Protein AF-0000000076608921 (afdb_homodimer)

Sequence (294 aa):
MRSLFKKTMLSLARFLFRYGLGIILIWLGVLKFKNTEAHYIEQAMSQTVLFSWMLKYITIYAFTSIIAWMQIISGLFIMLKPVSRKLSVWGGVLAMVIFFAGILVFFSSGVVWHSGYGFPELSRAGQAFLKDFILFGAAAWCLSDSLMRSLFKKTMLSLARFLFRYGLGIILIWLGVLKFKNTEAHYIEQAMSQTVLFSWMLKYITIYAFTSIIAWMQIISGLFIMLKPVSRKLSVWGGVLAMVIFFAGILVFFSSGVVWHSGYGFPELSRAGQAFLKDFILFGAAAWCLSDSL

Nearest PDB structures (foldseek):
  1i49-assembly1_B  TM=2.448E-01  e=6.234E+00  Homo sapiens
  1i49-assembly1_B  TM=2.448E-01  e=6.452E+00  Homo sapiens
  1i4d-assembly1_B  TM=2.695E-01  e=8.739E+00  Homo sapiens

pLDDT: mean 93.94, std 6.21, range [52.78, 98.88]

Organism: NCBI:txid889453

Solvent-accessible surface area (backbone atoms only — not comparable to full-atom values): 13606 Å² total; per-residue (Å²): 109,73,62,58,57,27,51,50,29,38,50,51,16,52,46,23,39,34,48,46,44,15,50,50,31,30,53,57,13,62,47,26,69,36,67,70,45,24,52,50,51,42,59,38,29,65,49,17,80,87,44,35,66,53,57,75,77,41,56,54,62,59,51,31,39,52,51,16,49,49,26,32,50,15,13,53,22,34,53,35,35,92,81,34,41,67,46,11,32,52,9,15,53,46,39,31,54,53,27,47,50,37,42,50,42,51,77,47,19,65,58,23,30,26,89,96,51,44,91,86,44,55,19,73,60,21,54,38,28,58,51,23,52,47,52,27,17,34,21,28,36,43,23,26,70,40,96,110,72,61,58,55,28,50,50,30,37,50,50,15,53,48,24,41,35,48,46,45,16,50,50,30,30,53,58,13,61,47,28,70,36,67,69,45,24,53,50,52,43,58,38,29,64,51,18,81,88,44,34,67,54,58,77,78,40,56,51,61,59,52,30,39,53,51,15,50,49,27,32,51,15,13,52,22,36,54,35,35,92,82,34,39,68,48,10,32,53,8,16,53,46,38,31,53,54,26,46,52,37,42,50,42,50,77,47,19,65,58,23,31,26,88,96,48,46,91,87,43,58,18,73,60,21,54,38,28,58,51,23,53,48,53,26,18,33,22,28,35,45,23,26,70,40,96

Radius of gyration: 18.82 Å; Cα contacts (8 Å, |Δi|>4): 484; chains: 2; bounding box: 55×49×44 Å

Secondary structure (DSSP, 8-state):
-HHHHHHHHHHHHHHIIIIIHHHHHHHHHHHTTSHHHHHHHHHHHHT-HHHHGGGGTS-HHHHHHHHHHHHHHHHHHHHTTTT-HHHHHHHHHHHHHHHHHHHHHHHH-GGGBPTT--TT-B-HHHHHHHTHHHHHHHHHHHHHHH-/-HHHHHHHHHHHHHHIIIIIHHHHHHHHHHHTTSHHHHHHHHHHHHT-HHHHGGGGTS-HHHHHHHHHHHHHHHHHHHHTTTT-HHHHHHHHHHHHHHHHHHHHHHHH-GGGBPTT--TT-B-HHHHHHHTHHHHHHHHHHHHHHH-

Foldseek 3Di:
DVVVVVVVVVVVLLCCLQQVLLVVLLVVLVCLLDPVNLVVVVLLQCQFPVRVVVVVPDPSNVVSNVSSVLSNQLSVQSNCLVVPLVSNLSSLVSLLVSLVVLLVSLPGGPQQADVPDDPPHGDPSVVVNVCSVVSSVSSVVSNVVSD/DVVVVVVVVVVVLLCCLQQVLLVVLLVVLVVLLDPVNLVVVVLLQCQFPVRVVVVVPDPSNVVSNVSSVLSNQLSVQSNCLVVPLVSNLSSLVSLLVSLVVLLVSLPGGPQQADVPDDPPHGDPSVVVNVCSVVSSVSSVVSNVVSD

InterPro domains:
  IPR007339 Inner membrane protein RclC-like [PF04224] (12-143)
  IPR007339 Inner membrane protein RclC-like [PTHR40106] (58-145)
  IPR016865 Inner membrane protein RclC [PIRSF028065] (12-141)

Structure (mmCIF, N/CA/C/O backbone):
data_AF-0000000076608921-model_v1
#
loop_
_entity.id
_entity.type
_entity.pdbx_description
1 polymer 'Uncharacterized membrane protein YkgB'
#
loop_
_atom_site.group_PDB
_atom_site.id
_atom_site.type_symbol
_atom_site.label_atom_id
_atom_site.label_alt_id
_atom_site.label_comp_id
_atom_site.label_asym_id
_atom_site.label_entity_id
_atom_site.label_seq_id
_atom_site.pdbx_PDB_ins_code
_atom_site.Cartn_x
_atom_site.Cartn_y
_atom_site.Cartn_z
_atom_site.occupancy
_atom_site.B_iso_or_equiv
_atom_site.auth_seq_id
_atom_site.auth_comp_id
_atom_site.auth_asym_id
_atom_site.auth_atom_id
_atom_site.pdbx_PDB_model_num
ATOM 1 N N . MET A 1 1 ? -19.188 18.172 15.867 1 52.78 1 MET A N 1
ATOM 2 C CA . MET A 1 1 ? -19.234 16.75 15.547 1 52.78 1 MET A CA 1
ATOM 3 C C . MET A 1 1 ? -18.312 16.422 14.375 1 52.78 1 MET A C 1
ATOM 5 O O . MET A 1 1 ? -17.547 15.453 14.43 1 52.78 1 MET A O 1
ATOM 9 N N . ARG A 1 2 ? -18.25 17.359 13.344 1 71.62 2 ARG A N 1
ATOM 10 C CA . ARG A 1 2 ? -17.375 17.234 12.18 1 71.62 2 ARG A CA 1
ATOM 11 C C . ARG A 1 2 ? -15.914 17.359 12.578 1 71.62 2 ARG A C 1
ATOM 13 O O . ARG A 1 2 ? -15.055 16.656 12.039 1 71.62 2 ARG A O 1
ATOM 20 N N . SER A 1 3 ? -15.766 17.891 13.859 1 88 3 SER A N 1
ATOM 21 C CA . SER A 1 3 ? -14.391 18.125 14.297 1 88 3 SER A CA 1
ATOM 22 C C . SER A 1 3 ? -13.805 16.875 14.945 1 88 3 SER A C 1
ATOM 24 O O . SER A 1 3 ? -12.664 16.5 14.672 1 88 3 SER A O 1
ATOM 26 N N . LEU A 1 4 ? -14.664 16.141 15.75 1 93.12 4 LEU A N 1
ATOM 27 C CA . LEU A 1 4 ? -14.188 14.93 16.406 1 93.12 4 LEU A CA 1
ATOM 28 C C . LEU A 1 4 ? -13.922 13.828 15.391 1 93.12 4 LEU A C 1
ATOM 30 O O . LEU A 1 4 ? -12.938 13.102 15.508 1 93.12 4 LEU A O 1
ATOM 34 N N . PHE A 1 5 ? -14.875 13.656 14.477 1 94.62 5 PHE A N 1
ATOM 35 C CA . PHE A 1 5 ? -14.719 12.648 13.438 1 94.62 5 PHE A CA 1
ATOM 36 C C . PHE A 1 5 ? -13.453 12.906 12.625 1 94.62 5 PHE A C 1
ATOM 38 O O . PHE A 1 5 ? -12.695 11.977 12.344 1 94.62 5 PHE A O 1
ATOM 45 N N . LYS A 1 6 ? -13.18 14.164 12.281 1 95.81 6 LYS A N 1
ATOM 46 C CA . LYS A 1 6 ? -11.977 14.562 11.555 1 95.81 6 LYS A CA 1
ATOM 47 C C . LYS A 1 6 ? -10.719 14.211 12.336 1 95.81 6 LYS A C 1
ATOM 49 O O . LYS A 1 6 ? -9.781 13.625 11.789 1 95.81 6 LYS A O 1
ATOM 54 N N . LYS A 1 7 ? -10.734 14.508 13.578 1 96.81 7 LYS A N 1
ATOM 55 C CA . LYS A 1 7 ? -9.578 14.242 14.43 1 96.81 7 LYS A CA 1
ATOM 56 C C . LYS A 1 7 ? -9.328 12.742 14.562 1 96.81 7 LYS A C 1
ATOM 58 O O . LYS A 1 7 ? -8.18 12.297 14.555 1 96.81 7 LYS A O 1
ATOM 63 N N . THR A 1 8 ? -10.391 12.047 14.688 1 97.06 8 THR A N 1
ATOM 64 C CA . THR A 1 8 ? -10.281 10.594 14.828 1 97.06 8 THR A CA 1
ATOM 65 C C . THR A 1 8 ? -9.703 9.969 13.57 1 97.06 8 THR A C 1
ATOM 67 O O . THR A 1 8 ? -8.82 9.109 13.641 1 97.06 8 THR A O 1
ATOM 70 N N . MET A 1 9 ? -10.188 10.414 12.414 1 97.69 9 MET A N 1
ATOM 71 C CA . MET A 1 9 ? -9.695 9.883 11.141 1 97.69 9 MET A CA 1
ATOM 72 C C . MET A 1 9 ? -8.227 10.234 10.945 1 97.69 9 MET A C 1
ATOM 74 O O . MET A 1 9 ? -7.449 9.406 10.469 1 97.69 9 MET A O 1
ATOM 78 N N . LEU A 1 10 ? -7.891 11.383 11.305 1 97.5 10 LEU A N 1
ATOM 79 C CA . LEU A 1 10 ? -6.5 11.805 11.172 1 97.5 10 LEU A CA 1
ATOM 80 C C . LEU A 1 10 ? -5.602 11.008 12.109 1 97.5 10 LEU A C 1
ATOM 82 O O . LEU A 1 10 ? -4.492 10.617 11.734 1 97.5 10 LEU A O 1
ATOM 86 N N . SER A 1 11 ? -6.051 10.805 13.328 1 97.94 11 SER A N 1
ATOM 87 C CA . SER A 1 11 ? -5.281 10.031 14.289 1 97.94 11 SER A CA 1
ATOM 88 C C . SER A 1 11 ? -5.086 8.594 13.82 1 97.94 11 SER A C 1
ATOM 90 O O . SER A 1 11 ? -4.016 8.016 14 1 97.94 11 SER A O 1
ATOM 92 N N . LEU A 1 12 ? -6.109 8.055 13.281 1 98.06 12 LEU A N 1
ATOM 93 C CA . LEU A 1 12 ? -6.043 6.703 12.727 1 98.06 12 LEU A CA 1
ATOM 94 C C . LEU A 1 12 ? -5.008 6.625 11.609 1 98.06 12 LEU A C 1
ATOM 96 O O . LEU A 1 12 ? -4.191 5.703 11.578 1 98.06 12 LEU A O 1
ATOM 100 N N . ALA A 1 13 ? -5.07 7.559 10.688 1 98.5 13 ALA A N 1
ATOM 101 C CA . ALA A 1 13 ? -4.117 7.602 9.578 1 98.5 13 ALA A CA 1
ATOM 102 C C . ALA A 1 13 ? -2.684 7.699 10.094 1 98.5 13 ALA A C 1
ATOM 104 O O . ALA A 1 13 ? -1.813 6.93 9.672 1 98.5 13 ALA A O 1
ATOM 105 N N . ARG A 1 14 ? -2.477 8.57 11.008 1 97.69 14 ARG A N 1
ATOM 106 C CA . ARG A 1 14 ? -1.142 8.789 11.555 1 97.69 14 ARG A CA 1
ATOM 107 C C . ARG A 1 14 ? -0.627 7.531 12.25 1 97.69 14 ARG A C 1
ATOM 109 O O . ARG A 1 14 ? 0.549 7.184 12.125 1 97.69 14 ARG A O 1
ATOM 116 N N . PHE A 1 15 ? -1.475 6.898 12.977 1 98.38 15 PHE A N 1
ATOM 117 C CA . PHE A 1 15 ? -1.112 5.668 13.664 1 98.38 15 PHE A CA 1
ATOM 118 C C . PHE A 1 15 ? -0.702 4.59 12.672 1 98.38 15 PHE A C 1
ATOM 120 O O . PHE A 1 15 ? 0.307 3.908 12.875 1 98.38 15 PHE A O 1
ATOM 127 N N . LEU A 1 16 ? -1.458 4.461 11.641 1 98.62 16 LEU A N 1
ATOM 128 C CA . LEU A 1 16 ? -1.177 3.439 10.641 1 98.62 16 LEU A CA 1
ATOM 129 C C . LEU A 1 16 ? 0.107 3.762 9.883 1 98.62 16 LEU A C 1
ATOM 131 O O . LEU A 1 16 ? 0.881 2.859 9.555 1 98.62 16 LEU A O 1
ATOM 135 N N . PHE A 1 17 ? 0.331 5.027 9.586 1 98.56 17 PHE A N 1
ATOM 136 C CA . PHE A 1 17 ? 1.54 5.402 8.859 1 98.56 17 PHE A CA 1
ATOM 137 C C . PHE A 1 17 ? 2.781 5.129 9.703 1 98.56 17 PHE A C 1
ATOM 139 O O . PHE A 1 17 ? 3.811 4.695 9.18 1 98.56 17 PHE A O 1
ATOM 146 N N . ARG A 1 18 ? 2.678 5.289 10.945 1 98.06 18 ARG A N 1
ATOM 147 C CA . ARG A 1 18 ? 3.863 5.121 11.781 1 98.06 18 ARG A CA 1
ATOM 148 C C . ARG A 1 18 ? 4.031 3.668 12.211 1 98.06 18 ARG A C 1
ATOM 150 O O . ARG A 1 18 ? 5.059 3.047 11.93 1 98.06 18 ARG A O 1
ATOM 157 N N . TYR A 1 19 ? 3.055 3.086 12.805 1 98.56 19 TYR A N 1
ATOM 158 C CA . TYR A 1 19 ? 3.191 1.753 13.383 1 98.56 19 TYR A CA 1
ATOM 159 C C . TYR A 1 19 ? 2.779 0.681 12.383 1 98.56 19 TYR A C 1
ATOM 161 O O . TYR A 1 19 ? 3.369 -0.402 12.344 1 98.56 19 TYR A O 1
ATOM 169 N N . GLY A 1 20 ? 1.745 0.969 11.586 1 98.62 20 GLY A N 1
ATOM 170 C CA . GLY A 1 20 ? 1.39 0.036 10.531 1 98.62 20 GLY A CA 1
ATOM 171 C C . GLY A 1 20 ? 2.5 -0.168 9.516 1 98.62 20 GLY A C 1
ATOM 172 O O . GLY A 1 20 ? 2.826 -1.305 9.164 1 98.62 20 GLY A O 1
ATOM 173 N N . LEU A 1 21 ? 3.033 0.944 9.055 1 98.81 21 LEU A N 1
ATOM 174 C CA . LEU A 1 21 ? 4.133 0.862 8.094 1 98.81 21 LEU A CA 1
ATOM 175 C C . LEU A 1 21 ? 5.32 0.12 8.695 1 98.81 21 LEU A C 1
ATOM 177 O O . LEU A 1 21 ? 5.953 -0.698 8.023 1 98.81 21 LEU A O 1
ATOM 181 N N . GLY A 1 22 ? 5.621 0.473 9.969 1 98.75 22 GLY A N 1
ATOM 182 C CA . GLY A 1 22 ? 6.703 -0.235 10.633 1 98.75 22 GLY A CA 1
ATOM 183 C C . GLY A 1 22 ? 6.5 -1.737 10.664 1 98.75 22 GLY A C 1
ATOM 184 O O . GLY A 1 22 ? 7.41 -2.5 10.336 1 98.75 22 GLY A O 1
ATOM 185 N N . ILE A 1 23 ? 5.355 -2.178 11 1 98.56 23 ILE A N 1
ATOM 186 C CA . ILE A 1 23 ? 5.039 -3.6 11.102 1 98.56 23 ILE A CA 1
ATOM 187 C C . ILE A 1 23 ? 5.129 -4.246 9.719 1 98.56 23 ILE A C 1
ATOM 189 O O . ILE A 1 23 ? 5.664 -5.348 9.578 1 98.56 23 ILE A O 1
ATOM 193 N N . ILE A 1 24 ? 4.617 -3.559 8.734 1 98.56 24 ILE A N 1
ATOM 194 C CA . ILE A 1 24 ? 4.641 -4.074 7.371 1 98.56 24 ILE A CA 1
ATOM 195 C C . ILE A 1 24 ? 6.086 -4.238 6.906 1 98.56 24 ILE A C 1
ATOM 197 O O . ILE A 1 24 ? 6.445 -5.27 6.336 1 98.56 24 ILE A O 1
ATOM 201 N N . LEU A 1 25 ? 6.879 -3.256 7.184 1 98.75 25 LEU A N 1
ATOM 202 C CA . LEU A 1 25 ? 8.281 -3.309 6.785 1 98.75 25 LEU A CA 1
ATOM 203 C C . LEU A 1 25 ? 8.992 -4.469 7.469 1 98.75 25 LEU A C 1
ATOM 205 O O . LEU A 1 25 ? 9.711 -5.23 6.816 1 98.75 25 LEU A O 1
ATOM 209 N N . ILE A 1 26 ? 8.766 -4.652 8.711 1 98.69 26 ILE A N 1
ATOM 210 C CA . ILE A 1 26 ? 9.422 -5.715 9.461 1 98.69 26 ILE A CA 1
ATOM 211 C C . ILE A 1 26 ? 8.945 -7.074 8.953 1 98.69 26 ILE A C 1
ATOM 213 O O . ILE A 1 26 ? 9.758 -7.969 8.711 1 98.69 26 ILE A O 1
ATOM 217 N N . TRP A 1 27 ? 7.672 -7.199 8.773 1 98.44 27 TRP A N 1
ATOM 218 C CA . TRP A 1 27 ? 7.102 -8.461 8.328 1 98.44 27 TRP A CA 1
ATOM 219 C C . TRP A 1 27 ? 7.602 -8.828 6.938 1 98.44 27 TRP A C 1
ATOM 221 O O . TRP A 1 27 ? 8.047 -9.961 6.707 1 98.44 27 TRP A O 1
ATOM 231 N N . LEU A 1 28 ? 7.523 -7.918 6.027 1 97.56 28 LEU A N 1
ATOM 232 C CA . LEU A 1 28 ? 7.988 -8.18 4.672 1 97.56 28 LEU A CA 1
ATOM 233 C C . LEU A 1 28 ? 9.484 -8.453 4.648 1 97.56 28 LEU A C 1
ATOM 235 O O . LEU A 1 28 ? 9.969 -9.234 3.828 1 97.56 28 LEU A O 1
ATOM 239 N N . GLY A 1 29 ? 10.195 -7.785 5.578 1 97.88 29 GLY A N 1
ATOM 240 C CA . GLY A 1 29 ? 11.617 -8.07 5.699 1 97.88 29 GLY A CA 1
ATOM 241 C C . GLY A 1 29 ? 11.906 -9.492 6.141 1 97.88 29 GLY A C 1
ATOM 242 O O . GLY A 1 29 ? 12.766 -10.164 5.559 1 97.88 29 GLY A O 1
ATOM 243 N N . VAL A 1 30 ? 11.211 -9.922 7.137 1 97.19 30 VAL A N 1
ATOM 244 C CA . VAL A 1 30 ? 11.398 -11.273 7.652 1 97.19 30 VAL A CA 1
ATOM 245 C C . VAL A 1 30 ? 11.125 -12.289 6.543 1 97.19 30 VAL A C 1
ATOM 247 O O . VAL A 1 30 ? 11.828 -13.305 6.438 1 97.19 30 VAL A O 1
ATOM 250 N N . LEU A 1 31 ? 10.219 -12.047 5.691 1 95.94 31 LEU A N 1
ATOM 251 C CA . LEU A 1 31 ? 9.875 -12.961 4.609 1 95.94 31 LEU A CA 1
ATOM 252 C C . LEU A 1 31 ? 11.008 -13.055 3.592 1 95.94 31 LEU A C 1
ATOM 254 O O . LEU A 1 31 ? 11.125 -14.055 2.883 1 95.94 31 LEU A O 1
ATOM 258 N N . LYS A 1 32 ? 11.805 -12.047 3.529 1 95.56 32 LYS A N 1
ATOM 259 C CA . LYS A 1 32 ? 12.82 -11.977 2.482 1 95.56 32 LYS A CA 1
ATOM 260 C C . LYS A 1 32 ? 14.031 -12.844 2.834 1 95.56 32 LYS A C 1
ATOM 262 O O . LYS A 1 32 ? 14.945 -12.984 2.025 1 95.56 32 LYS A O 1
ATOM 267 N N . PHE A 1 33 ? 13.992 -13.477 4.016 1 95.69 33 PHE A N 1
ATOM 268 C CA . PHE A 1 33 ? 15.023 -14.445 4.367 1 95.69 33 PHE A CA 1
ATOM 269 C C . PHE A 1 33 ? 14.695 -15.82 3.797 1 95.69 33 PHE A C 1
ATOM 271 O O . PHE A 1 33 ? 15.531 -16.719 3.814 1 95.69 33 PHE A O 1
ATOM 278 N N . LYS A 1 34 ? 13.523 -15.922 3.266 1 92.69 34 LYS A N 1
ATOM 279 C CA . LYS A 1 34 ? 13.086 -17.219 2.752 1 92.69 34 LYS A CA 1
ATOM 280 C C . LYS A 1 34 ? 13.531 -17.422 1.307 1 92.69 34 LYS A C 1
ATOM 282 O O . LYS A 1 34 ? 13.5 -16.484 0.507 1 92.69 34 LYS A O 1
ATOM 287 N N . ASN A 1 35 ? 13.82 -18.625 0.937 1 90.56 35 ASN A N 1
ATOM 288 C CA . ASN A 1 35 ? 14.273 -18.953 -0.41 1 90.56 35 ASN A CA 1
ATOM 289 C C . ASN A 1 35 ? 13.188 -18.672 -1.449 1 90.56 35 ASN A C 1
ATOM 291 O O . ASN A 1 35 ? 13.484 -18.219 -2.557 1 90.56 35 ASN A O 1
ATOM 295 N N . THR A 1 36 ? 12.055 -18.906 -1.067 1 87.88 36 THR A N 1
ATOM 296 C CA . THR A 1 36 ? 10.945 -18.703 -1.998 1 87.88 36 THR A CA 1
ATOM 297 C C . THR A 1 36 ? 10.844 -17.234 -2.4 1 87.88 36 THR A C 1
ATOM 299 O O . THR A 1 36 ? 10.625 -16.922 -3.572 1 87.88 36 THR A O 1
ATOM 302 N N . GLU A 1 37 ? 11.031 -16.375 -1.397 1 90.5 37 GLU A N 1
ATOM 303 C CA . GLU A 1 37 ? 11 -14.938 -1.686 1 90.5 37 GLU A CA 1
ATOM 304 C C . GLU A 1 37 ? 12.219 -14.508 -2.496 1 90.5 37 GLU A C 1
ATOM 306 O O . GLU A 1 37 ? 12.109 -13.695 -3.412 1 90.5 37 GLU A O 1
ATOM 311 N N . ALA A 1 38 ? 13.312 -15.086 -2.184 1 90.81 38 ALA A N 1
ATOM 312 C CA . ALA A 1 38 ? 14.531 -14.766 -2.914 1 90.81 38 ALA A CA 1
ATOM 313 C C . ALA A 1 38 ? 14.398 -15.125 -4.391 1 90.81 38 ALA A C 1
ATOM 315 O O . ALA A 1 38 ? 14.797 -14.352 -5.266 1 90.81 38 ALA A O 1
ATOM 316 N N . HIS A 1 39 ? 13.82 -16.188 -4.641 1 89.38 39 HIS A N 1
ATOM 317 C CA . HIS A 1 39 ? 13.648 -16.625 -6.023 1 89.38 39 HIS A CA 1
ATOM 318 C C . HIS A 1 39 ? 12.68 -15.719 -6.77 1 89.38 39 HIS A C 1
ATOM 320 O O . HIS A 1 39 ? 12.875 -15.438 -7.953 1 89.38 39 HIS A O 1
ATOM 326 N N . TYR A 1 40 ? 11.711 -15.32 -6.078 1 87.06 40 TYR A N 1
ATOM 327 C CA . TYR A 1 40 ? 10.75 -14.406 -6.684 1 87.06 40 TYR A CA 1
ATOM 328 C C . TYR A 1 40 ? 11.414 -13.086 -7.051 1 87.06 40 TYR A C 1
ATOM 330 O O . TYR A 1 40 ? 11.203 -12.562 -8.148 1 87.06 40 TYR A O 1
ATOM 338 N N . ILE A 1 41 ? 12.164 -12.531 -6.148 1 89.56 41 ILE A N 1
ATOM 339 C CA . ILE A 1 41 ? 12.852 -11.266 -6.379 1 89.56 41 ILE A CA 1
ATOM 340 C C . ILE A 1 41 ? 13.875 -11.43 -7.508 1 89.56 41 ILE A C 1
ATOM 342 O O . ILE A 1 41 ? 14.047 -10.531 -8.328 1 89.56 41 ILE A O 1
ATOM 346 N N . GLU A 1 42 ? 14.461 -12.594 -7.496 1 89.62 42 GLU A N 1
ATOM 347 C CA . GLU A 1 42 ? 15.406 -12.867 -8.578 1 89.62 42 GLU A CA 1
ATOM 348 C C . GLU A 1 42 ? 14.727 -12.805 -9.938 1 89.62 42 GLU A C 1
ATOM 350 O O . GLU A 1 42 ? 15.281 -12.25 -10.891 1 89.62 42 GLU A O 1
ATOM 355 N N . GLN A 1 43 ? 13.609 -13.414 -10.016 1 87.06 43 GLN A N 1
ATOM 356 C CA . GLN A 1 43 ? 12.852 -13.367 -11.258 1 87.06 43 GLN A CA 1
ATOM 357 C C . GLN A 1 43 ? 12.5 -11.93 -11.641 1 87.06 43 GLN A C 1
ATOM 359 O O . GLN A 1 43 ? 12.586 -11.555 -12.812 1 87.06 43 GLN A O 1
ATOM 364 N N . ALA A 1 44 ? 12.133 -11.125 -10.727 1 86.25 44 ALA A N 1
ATOM 365 C CA . ALA A 1 44 ? 11.781 -9.727 -10.961 1 86.25 44 ALA A CA 1
ATOM 366 C C . ALA A 1 44 ? 13 -8.93 -11.414 1 86.25 44 ALA A C 1
ATOM 368 O O . ALA A 1 44 ? 12.898 -8.086 -12.305 1 86.25 44 ALA A O 1
ATOM 369 N N . MET A 1 45 ? 14.102 -9.203 -10.852 1 86.25 45 MET A N 1
ATOM 370 C CA . MET A 1 45 ? 15.32 -8.445 -11.109 1 86.25 45 MET A CA 1
ATOM 371 C C . MET A 1 45 ? 15.961 -8.859 -12.43 1 86.25 45 MET A C 1
ATOM 373 O O . MET A 1 45 ? 16.547 -8.039 -13.125 1 86.25 45 MET A O 1
ATOM 377 N N . SER A 1 46 ? 15.828 -10.18 -12.688 1 85 46 SER A N 1
ATOM 378 C CA . SER A 1 46 ? 16.484 -10.695 -13.883 1 85 46 SER A CA 1
ATOM 379 C C . SER A 1 46 ? 15.891 -10.094 -15.148 1 85 46 SER A C 1
ATOM 381 O O . SER A 1 46 ? 16.531 -10.078 -16.203 1 85 46 SER A O 1
ATOM 383 N N . GLN A 1 47 ? 14.727 -9.523 -14.961 1 81.12 47 GLN A N 1
ATOM 384 C CA . GLN A 1 47 ? 14.031 -8.977 -16.125 1 81.12 47 GLN A CA 1
ATOM 385 C C . GLN A 1 47 ? 14.203 -7.465 -16.203 1 81.12 47 GLN A C 1
ATOM 387 O O . GLN A 1 47 ? 13.469 -6.785 -16.922 1 81.12 47 GLN A O 1
ATOM 392 N N . THR A 1 48 ? 15.047 -6.914 -15.438 1 82.88 48 THR A N 1
ATOM 393 C CA . THR A 1 48 ? 15.258 -5.469 -15.43 1 82.88 48 THR A CA 1
ATOM 394 C C . THR A 1 48 ? 16.734 -5.137 -15.648 1 82.88 48 THR A C 1
ATOM 396 O O . THR A 1 48 ? 17.609 -5.828 -15.125 1 82.88 48 THR A O 1
ATOM 399 N N . VAL A 1 49 ? 17.016 -4.152 -16.391 1 78.06 49 VAL A N 1
ATOM 400 C CA . VAL A 1 49 ? 18.391 -3.695 -16.594 1 78.06 49 VAL A CA 1
ATOM 401 C C . VAL A 1 49 ? 18.922 -3.07 -15.312 1 78.06 49 VAL A C 1
ATOM 403 O O . VAL A 1 49 ? 20.094 -3.203 -14.992 1 78.06 49 VAL A O 1
ATOM 406 N N . LEU A 1 50 ? 18.078 -2.568 -14.531 1 79.56 50 LEU A N 1
ATOM 407 C CA . LEU A 1 50 ? 18.438 -1.832 -13.328 1 79.56 50 LEU A CA 1
ATOM 408 C C . LEU A 1 50 ? 19.078 -2.754 -12.297 1 79.56 50 LEU A C 1
ATOM 410 O O . LEU A 1 50 ? 20.031 -2.359 -11.617 1 79.56 50 LEU A O 1
ATOM 414 N N . PHE A 1 51 ? 18.656 -3.99 -12.281 1 82.38 51 PHE A N 1
ATOM 415 C CA . PHE A 1 51 ? 19.094 -4.832 -11.18 1 82.38 51 PHE A CA 1
ATOM 416 C C . PHE A 1 51 ? 19.844 -6.055 -11.695 1 82.38 51 PHE A C 1
ATOM 418 O O . PHE A 1 51 ? 20.562 -6.715 -10.945 1 82.38 51 PHE A O 1
ATOM 425 N N . SER A 1 52 ? 19.734 -6.324 -12.961 1 83 52 SER A N 1
ATOM 426 C CA . SER A 1 52 ? 20.297 -7.543 -13.523 1 83 52 SER A CA 1
ATOM 427 C C . SER A 1 52 ? 21.812 -7.555 -13.398 1 83 52 SER A C 1
ATOM 429 O O . SER A 1 52 ? 22.422 -8.602 -13.148 1 83 52 SER A O 1
ATOM 431 N N . TRP A 1 53 ? 22.438 -6.398 -13.539 1 84.56 53 TRP A N 1
ATOM 432 C CA . TRP A 1 53 ? 23.906 -6.355 -13.477 1 84.56 53 TRP A CA 1
ATOM 433 C C . TRP A 1 53 ? 24.391 -6.668 -12.062 1 84.56 53 TRP A C 1
ATOM 435 O O . TRP A 1 53 ? 25.484 -7.199 -11.891 1 84.56 53 TRP A O 1
ATOM 445 N N . MET A 1 54 ? 23.594 -6.359 -11.008 1 83.69 54 MET A N 1
ATOM 446 C CA . MET A 1 54 ? 23.969 -6.625 -9.625 1 83.69 54 MET A CA 1
ATOM 447 C C . MET A 1 54 ? 24.062 -8.125 -9.367 1 83.69 54 MET A C 1
ATOM 449 O O . MET A 1 54 ? 24.891 -8.562 -8.562 1 83.69 54 MET A O 1
ATOM 453 N N . LEU A 1 55 ? 23.312 -8.852 -10.148 1 84.38 55 LEU A N 1
ATOM 454 C CA . LEU A 1 55 ? 23.234 -10.289 -9.945 1 84.38 55 LEU A CA 1
ATOM 455 C C . LEU A 1 55 ? 24.516 -10.977 -10.43 1 84.38 55 LEU A C 1
ATOM 457 O O . LEU A 1 55 ? 24.766 -12.133 -10.102 1 84.38 55 LEU A O 1
ATOM 461 N N . LYS A 1 56 ? 25.312 -10.281 -11.078 1 87.44 56 LYS A N 1
ATOM 462 C CA . LYS A 1 56 ? 26.594 -10.82 -11.508 1 87.44 56 LYS A CA 1
ATOM 463 C C . LYS A 1 56 ? 27.609 -10.789 -10.367 1 87.44 56 LYS A C 1
ATOM 465 O O . LYS A 1 56 ? 28.578 -11.547 -10.367 1 87.44 56 LYS A O 1
ATOM 470 N N . TYR A 1 57 ? 27.359 -9.984 -9.383 1 89.94 57 TYR A N 1
ATOM 471 C CA . TYR A 1 57 ? 28.344 -9.75 -8.344 1 89.94 57 TYR A CA 1
ATOM 472 C C . TYR A 1 57 ? 27.875 -10.289 -6.996 1 89.94 57 TYR A C 1
ATOM 474 O O . TYR A 1 57 ? 28.688 -10.547 -6.102 1 89.94 57 TYR A O 1
ATOM 482 N N . ILE A 1 58 ? 26.609 -10.406 -6.824 1 90.56 58 ILE A N 1
ATOM 483 C CA . ILE A 1 58 ? 26.062 -10.812 -5.543 1 90.56 58 ILE A CA 1
ATOM 484 C C . ILE A 1 58 ? 25 -11.891 -5.762 1 90.56 58 ILE A C 1
ATOM 486 O O . ILE A 1 58 ? 24.219 -11.812 -6.715 1 90.56 58 ILE A O 1
ATOM 490 N N . THR A 1 59 ? 25 -12.906 -4.84 1 91.5 59 THR A N 1
ATOM 491 C CA . THR A 1 59 ? 23.938 -13.906 -4.918 1 91.5 59 THR A CA 1
ATOM 492 C C . THR A 1 59 ? 22.594 -13.289 -4.547 1 91.5 59 THR A C 1
ATOM 494 O O . THR A 1 59 ? 22.547 -12.281 -3.832 1 91.5 59 THR A O 1
ATOM 497 N N . ILE A 1 60 ? 21.609 -13.906 -5.016 1 91.12 60 ILE A N 1
ATOM 498 C CA . ILE A 1 60 ? 20.281 -13.383 -4.762 1 91.12 60 ILE A CA 1
ATOM 499 C C . ILE A 1 60 ? 19.969 -13.469 -3.266 1 91.12 60 ILE A C 1
ATOM 501 O O . ILE A 1 60 ? 19.328 -12.57 -2.709 1 91.12 60 ILE A O 1
ATOM 505 N N . TYR A 1 61 ? 20.422 -14.484 -2.604 1 92.75 61 TYR A N 1
ATOM 506 C CA . TYR A 1 61 ? 20.156 -14.625 -1.176 1 92.75 61 TYR A CA 1
ATOM 507 C C . TYR A 1 61 ? 20.844 -13.531 -0.382 1 92.75 61 TYR A C 1
ATOM 509 O O . TYR A 1 61 ? 20.281 -12.977 0.561 1 92.75 61 TYR A O 1
ATOM 517 N N . ALA A 1 62 ? 22.016 -13.25 -0.757 1 93.31 62 ALA A N 1
ATOM 518 C CA . ALA A 1 62 ? 22.734 -12.156 -0.1 1 93.31 62 ALA A CA 1
ATOM 519 C C . ALA A 1 62 ? 22.016 -10.828 -0.327 1 93.31 62 ALA A C 1
ATOM 521 O O . ALA A 1 62 ? 21.844 -10.039 0.606 1 93.31 62 ALA A O 1
ATOM 522 N N . PHE A 1 63 ? 21.625 -10.656 -1.551 1 92.94 63 PHE A N 1
ATOM 523 C CA . PHE A 1 63 ? 20.938 -9.422 -1.91 1 92.94 63 PHE A CA 1
ATOM 524 C C . PHE A 1 63 ? 19.656 -9.258 -1.104 1 92.94 63 PHE A C 1
ATOM 526 O O . PHE A 1 63 ? 19.422 -8.211 -0.496 1 92.94 63 PHE A O 1
ATOM 533 N N . THR A 1 64 ? 18.797 -10.258 -1.064 1 94.38 64 THR A N 1
ATOM 534 C CA . THR A 1 64 ? 17.516 -10.18 -0.378 1 94.38 64 THR A CA 1
ATOM 535 C C . THR A 1 64 ? 17.703 -10.078 1.131 1 94.38 64 THR A C 1
ATOM 537 O O . THR A 1 64 ? 16.922 -9.422 1.822 1 94.38 64 THR A O 1
ATOM 540 N N . SER A 1 65 ? 18.812 -10.648 1.622 1 96.06 65 SER A N 1
ATOM 541 C CA . SER A 1 65 ? 19.109 -10.539 3.049 1 96.06 65 SER A CA 1
ATOM 542 C C . SER A 1 65 ? 19.453 -9.102 3.434 1 96.06 65 SER A C 1
ATOM 544 O O . SER A 1 65 ? 19.062 -8.633 4.512 1 96.06 65 SER A O 1
ATOM 546 N N . ILE A 1 66 ? 20.188 -8.438 2.592 1 95.25 66 ILE A N 1
ATOM 547 C CA . ILE A 1 66 ? 20.531 -7.039 2.838 1 95.25 66 ILE A CA 1
ATOM 548 C C . ILE A 1 66 ? 19.25 -6.199 2.887 1 95.25 66 ILE A C 1
ATOM 550 O O . ILE A 1 66 ? 19.062 -5.406 3.814 1 95.25 66 ILE A O 1
ATOM 554 N N . ILE A 1 67 ? 18.406 -6.402 1.918 1 95.44 67 ILE A N 1
ATOM 555 C CA . ILE A 1 67 ? 17.141 -5.664 1.87 1 95.44 67 ILE A CA 1
ATOM 556 C C . ILE A 1 67 ? 16.312 -5.996 3.104 1 95.44 67 ILE A C 1
ATOM 558 O O . ILE A 1 67 ? 15.672 -5.113 3.688 1 95.44 67 ILE A O 1
ATOM 562 N N . ALA A 1 68 ? 16.312 -7.27 3.457 1 97.81 68 ALA A N 1
ATOM 563 C CA . ALA A 1 68 ? 15.562 -7.711 4.633 1 97.81 68 ALA A CA 1
ATOM 564 C C . ALA A 1 68 ? 16 -6.953 5.879 1 97.81 68 ALA A C 1
ATOM 566 O O . ALA A 1 68 ? 15.172 -6.406 6.605 1 97.81 68 ALA A O 1
ATOM 567 N N . TRP A 1 69 ? 17.25 -6.863 6.07 1 98.06 69 TRP A N 1
ATOM 568 C CA . TRP A 1 69 ? 17.766 -6.156 7.238 1 98.06 69 TRP A CA 1
ATOM 569 C C . TRP A 1 69 ? 17.438 -4.668 7.164 1 98.06 69 TRP A C 1
ATOM 571 O O . TRP A 1 69 ? 17.062 -4.059 8.172 1 98.06 69 TRP A O 1
ATOM 581 N N . MET A 1 70 ? 17.609 -4.117 6.043 1 98.25 70 MET A N 1
ATOM 582 C CA . MET A 1 70 ? 17.266 -2.711 5.871 1 98.25 70 MET A CA 1
ATOM 583 C C . MET A 1 70 ? 15.789 -2.463 6.211 1 98.25 70 MET A C 1
ATOM 585 O O . MET A 1 70 ? 15.461 -1.47 6.863 1 98.25 70 MET A O 1
ATOM 589 N N . GLN A 1 71 ? 15 -3.352 5.777 1 98.69 71 GLN A N 1
ATOM 590 C CA . GLN A 1 71 ? 13.57 -3.203 6.035 1 98.69 71 GLN A CA 1
ATOM 591 C C . GLN A 1 71 ? 13.266 -3.33 7.527 1 98.69 71 GLN A C 1
ATOM 593 O O . GLN A 1 71 ? 12.531 -2.514 8.086 1 98.69 71 GLN A O 1
ATOM 598 N N . ILE A 1 72 ? 13.844 -4.289 8.141 1 98.69 72 ILE A N 1
ATOM 599 C CA . ILE A 1 72 ? 13.602 -4.516 9.562 1 98.69 72 ILE A CA 1
ATOM 600 C C . ILE A 1 72 ? 14.094 -3.316 10.367 1 98.69 72 ILE A C 1
ATOM 602 O O . ILE A 1 72 ? 13.375 -2.795 11.219 1 98.69 72 ILE A O 1
ATOM 606 N N . ILE A 1 73 ? 15.242 -2.838 10.055 1 98.75 73 ILE A N 1
ATOM 607 C CA . ILE A 1 73 ? 15.828 -1.692 10.742 1 98.75 73 ILE A CA 1
ATOM 608 C C . ILE A 1 73 ? 14.969 -0.453 10.5 1 98.75 73 ILE A C 1
ATOM 610 O O . ILE A 1 73 ? 14.68 0.302 11.438 1 98.75 73 ILE A O 1
ATOM 614 N N . SER A 1 74 ? 14.609 -0.294 9.281 1 98.75 74 SER A N 1
ATOM 615 C CA . SER A 1 74 ? 13.773 0.849 8.93 1 98.75 74 SER A CA 1
ATOM 616 C C . SER A 1 74 ? 12.469 0.84 9.719 1 98.75 74 SER A C 1
ATOM 618 O O . SER A 1 74 ? 12.078 1.857 10.297 1 98.75 74 SER A O 1
ATOM 620 N N . GLY A 1 75 ? 11.766 -0.315 9.711 1 98.81 75 GLY A N 1
ATOM 621 C CA . GLY A 1 75 ? 10.523 -0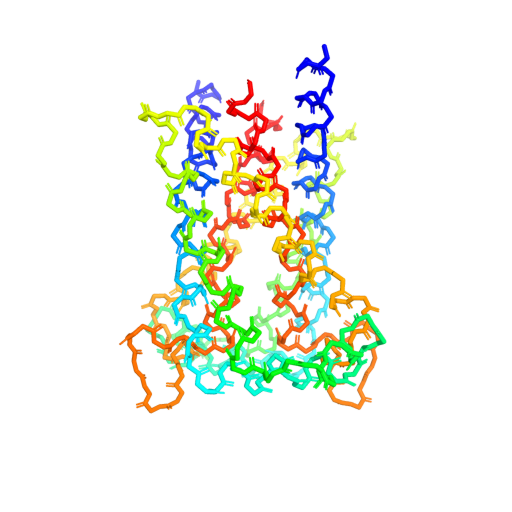.419 10.453 1 98.81 75 GLY A CA 1
ATOM 622 C C . GLY A 1 75 ? 10.688 -0.115 11.938 1 98.81 75 GLY A C 1
ATOM 623 O O . GLY A 1 75 ? 9.898 0.641 12.508 1 98.81 75 GLY A O 1
ATOM 624 N N . LEU A 1 76 ? 11.695 -0.648 12.516 1 98.75 76 LEU A N 1
ATOM 625 C CA . LEU A 1 76 ? 11.961 -0.417 13.93 1 98.75 76 LEU A CA 1
ATOM 626 C C . LEU A 1 76 ? 12.242 1.058 14.203 1 98.75 76 LEU A C 1
ATOM 628 O O . LEU A 1 76 ? 11.695 1.639 15.141 1 98.75 76 LEU A O 1
ATOM 632 N N . PHE A 1 77 ? 13.031 1.651 13.383 1 98.81 77 PHE A N 1
ATOM 633 C CA . PHE A 1 77 ? 13.414 3.045 13.562 1 98.81 77 PHE A CA 1
ATOM 634 C C . PHE A 1 77 ? 12.211 3.965 13.438 1 98.81 77 PHE A C 1
ATOM 636 O O . PHE A 1 77 ? 12.055 4.906 14.211 1 98.81 77 PHE A O 1
ATOM 643 N N . ILE A 1 78 ? 11.375 3.686 12.5 1 98.69 78 ILE A N 1
ATOM 644 C CA . ILE A 1 78 ? 10.188 4.512 12.297 1 98.69 78 ILE A CA 1
ATOM 645 C C . ILE A 1 78 ? 9.297 4.457 13.531 1 98.69 78 ILE A C 1
ATOM 647 O O . ILE A 1 78 ? 8.805 5.484 13.992 1 98.69 78 ILE A O 1
ATOM 651 N N . MET A 1 79 ? 9.164 3.242 14.078 1 98.38 79 MET A N 1
ATOM 652 C CA . MET A 1 79 ? 8.281 3.047 15.227 1 98.38 79 MET A CA 1
ATOM 653 C C . MET A 1 79 ? 8.891 3.641 16.484 1 98.38 79 MET A C 1
ATOM 655 O O . MET A 1 79 ? 8.188 3.885 17.469 1 98.38 79 MET A O 1
ATOM 659 N N . LEU A 1 80 ? 10.109 3.912 16.516 1 97.75 80 LEU A N 1
ATOM 660 C CA . LEU A 1 80 ? 10.805 4.383 17.703 1 97.75 80 LEU A CA 1
ATOM 661 C C . LEU A 1 80 ? 10.828 5.906 17.766 1 97.75 80 LEU A C 1
ATOM 663 O O . LEU A 1 80 ? 11.586 6.492 18.531 1 97.75 80 LEU A O 1
ATOM 667 N N . LYS A 1 81 ? 10.047 6.535 16.984 1 96.25 81 LYS A N 1
ATOM 668 C CA . LYS A 1 81 ? 10.031 7.996 16.984 1 96.25 81 LYS A CA 1
ATOM 669 C C . LYS A 1 81 ? 9.883 8.547 18.391 1 96.25 81 LYS A C 1
ATOM 671 O O . LYS A 1 81 ? 10.594 9.484 18.781 1 96.25 81 LYS A O 1
ATOM 676 N N . PRO A 1 82 ? 8.992 7.984 19.25 1 95 82 PRO A N 1
ATOM 677 C CA . PRO A 1 82 ? 8.836 8.539 20.609 1 95 82 PRO A CA 1
ATOM 678 C C . PRO A 1 82 ? 10.125 8.477 21.422 1 95 82 PRO A C 1
ATOM 680 O O . PRO A 1 82 ? 10.297 9.242 22.375 1 95 82 PRO A O 1
ATOM 683 N N . VAL A 1 83 ? 11.07 7.652 21.094 1 96.06 83 VAL A N 1
ATOM 684 C CA . VAL A 1 83 ? 12.328 7.484 21.797 1 96.06 83 VAL A CA 1
ATOM 685 C C . VAL A 1 83 ? 13.398 8.383 21.188 1 96.06 83 VAL A C 1
ATOM 687 O O . VAL A 1 83 ? 14.156 9.047 21.906 1 96.06 83 VAL A O 1
ATOM 690 N N . SER A 1 84 ? 13.438 8.492 19.891 1 96.94 84 SER A N 1
ATOM 691 C CA . SER A 1 84 ? 14.438 9.281 19.172 1 96.94 84 SER A CA 1
ATOM 692 C C . SER A 1 84 ? 13.93 9.734 17.812 1 96.94 84 SER A C 1
ATOM 694 O O . SER A 1 84 ? 13.742 8.914 16.906 1 96.94 84 SER A O 1
ATOM 696 N N . ARG A 1 85 ? 13.867 10.953 17.641 1 96.19 85 ARG A N 1
ATOM 697 C CA . ARG A 1 85 ? 13.445 11.516 16.359 1 96.19 85 ARG A CA 1
ATOM 698 C C . ARG A 1 85 ? 14.477 11.242 15.273 1 96.19 85 ARG A C 1
ATOM 700 O O . ARG A 1 85 ? 14.117 11 14.117 1 96.19 85 ARG A O 1
ATOM 707 N N . LYS A 1 86 ? 15.711 11.234 15.688 1 97.44 86 LYS A N 1
ATOM 708 C CA . LYS A 1 86 ? 16.781 11.016 14.719 1 97.44 86 LYS A CA 1
ATOM 709 C C . LYS A 1 86 ? 16.703 9.625 14.109 1 97.44 86 LYS A C 1
ATOM 711 O O . LYS A 1 86 ? 16.875 9.461 12.898 1 97.44 86 LYS A O 1
ATOM 716 N N . LEU A 1 87 ? 16.469 8.664 14.938 1 97.81 87 LEU A N 1
ATOM 717 C CA . LEU A 1 87 ? 16.328 7.297 14.445 1 97.81 87 LEU A CA 1
ATOM 718 C C . LEU A 1 87 ? 15.156 7.184 13.477 1 97.81 87 LEU A C 1
ATOM 720 O O . LEU A 1 87 ? 15.258 6.508 12.453 1 97.81 87 LEU A O 1
ATOM 724 N N . SER A 1 88 ? 14.109 7.863 13.805 1 98.06 88 SER A N 1
ATOM 725 C CA . SER A 1 88 ? 12.93 7.809 12.953 1 98.06 88 SER A CA 1
ATOM 726 C C . SER A 1 88 ? 13.188 8.469 11.602 1 98.06 88 SER A C 1
ATOM 728 O O . SER A 1 88 ? 12.664 8.023 10.578 1 98.06 88 SER A O 1
ATOM 730 N N . VAL A 1 89 ? 13.984 9.531 11.578 1 97.94 89 VAL A N 1
ATOM 731 C CA . VAL A 1 89 ? 14.352 10.172 10.32 1 97.94 89 VAL A CA 1
ATOM 732 C C . VAL A 1 89 ? 15.078 9.164 9.43 1 97.94 89 VAL A C 1
ATOM 734 O O . VAL A 1 89 ? 14.719 8.984 8.266 1 97.94 89 VAL A O 1
ATOM 737 N N . TRP A 1 90 ? 15.992 8.453 10 1 98.12 90 TRP A N 1
ATOM 738 C CA . TRP A 1 90 ? 16.75 7.477 9.227 1 98.12 90 TRP A CA 1
ATOM 739 C C . TRP A 1 90 ? 15.867 6.316 8.789 1 98.12 90 TRP A C 1
ATOM 741 O O . TRP A 1 90 ? 16.047 5.766 7.699 1 98.12 90 TRP A O 1
ATOM 751 N N . GLY A 1 91 ? 14.953 5.98 9.664 1 98.56 91 GLY A N 1
ATOM 752 C CA . GLY A 1 91 ? 14 4.953 9.273 1 98.56 91 GLY A CA 1
ATOM 753 C C . GLY A 1 91 ? 13.148 5.348 8.078 1 98.56 91 GLY A C 1
ATOM 754 O O . GLY A 1 91 ? 12.93 4.539 7.176 1 98.56 91 GLY A O 1
ATOM 755 N N . GLY A 1 92 ? 12.734 6.582 8.141 1 98.5 92 GLY A N 1
ATOM 756 C CA . GLY A 1 92 ? 11.969 7.086 7.012 1 98.5 92 GLY A CA 1
ATOM 757 C C . GLY A 1 92 ? 12.75 7.109 5.715 1 98.5 92 GLY A C 1
ATOM 758 O O . GLY A 1 92 ? 12.242 6.727 4.664 1 98.5 92 GLY A O 1
ATOM 759 N N . VAL A 1 93 ? 13.977 7.512 5.758 1 98.38 93 VAL A N 1
ATOM 760 C CA . VAL A 1 93 ? 14.836 7.562 4.578 1 98.38 93 VAL A CA 1
ATOM 761 C C . VAL A 1 93 ? 15.047 6.152 4.027 1 98.38 93 VAL A C 1
ATOM 763 O O . VAL A 1 93 ? 14.883 5.922 2.826 1 98.38 93 VAL A O 1
ATOM 766 N N . LEU A 1 94 ? 15.344 5.258 4.902 1 98.5 94 LEU A N 1
ATOM 767 C CA . LEU A 1 94 ? 15.562 3.875 4.484 1 98.5 94 LEU A CA 1
ATOM 768 C C . LEU A 1 94 ? 14.297 3.295 3.857 1 98.5 94 LEU A C 1
ATOM 770 O O . LEU A 1 94 ? 14.367 2.617 2.828 1 98.5 94 LEU A O 1
ATOM 774 N N . ALA A 1 95 ? 13.203 3.582 4.473 1 98.75 95 ALA A N 1
ATOM 775 C CA . ALA A 1 95 ? 11.93 3.094 3.945 1 98.75 95 ALA A CA 1
ATOM 776 C C . ALA A 1 95 ? 11.656 3.658 2.553 1 98.75 95 ALA A C 1
ATOM 778 O O . ALA A 1 95 ? 11.195 2.939 1.663 1 98.75 95 ALA A O 1
ATOM 779 N N . MET A 1 96 ? 11.953 4.883 2.361 1 98.69 96 MET A N 1
ATOM 780 C CA . MET A 1 96 ? 11.734 5.492 1.054 1 98.69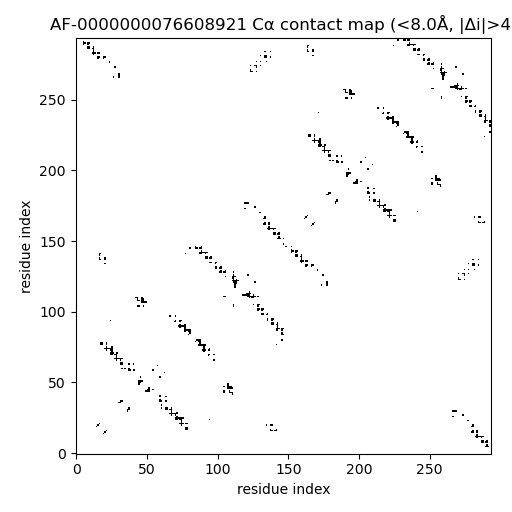 96 MET A CA 1
ATOM 781 C C . MET A 1 96 ? 12.602 4.84 -0.011 1 98.69 96 MET A C 1
ATOM 783 O O . MET A 1 96 ? 12.156 4.621 -1.139 1 98.69 96 MET A O 1
ATOM 787 N N . VAL A 1 97 ? 13.789 4.562 0.342 1 97.62 97 VAL A N 1
ATOM 788 C CA . VAL A 1 97 ? 14.695 3.896 -0.588 1 97.62 97 VAL A CA 1
ATOM 789 C C . VAL A 1 97 ? 14.141 2.523 -0.956 1 97.62 97 VAL A C 1
ATOM 791 O O . VAL A 1 97 ? 14.117 2.15 -2.131 1 97.62 97 VAL A O 1
ATOM 794 N N . ILE A 1 98 ? 13.656 1.819 -0.021 1 97 98 ILE A N 1
ATOM 795 C CA . ILE A 1 98 ? 13.148 0.467 -0.209 1 97 98 ILE A CA 1
ATOM 796 C C . ILE A 1 98 ? 11.914 0.502 -1.112 1 97 98 ILE A C 1
ATOM 798 O O . ILE A 1 98 ? 11.828 -0.247 -2.088 1 97 98 ILE A O 1
ATOM 802 N N . PHE A 1 99 ? 11.008 1.377 -0.792 1 98.25 99 PHE A N 1
ATOM 803 C CA . PHE A 1 99 ? 9.781 1.422 -1.579 1 98.25 99 PHE A CA 1
ATOM 804 C C . PHE A 1 99 ? 10.039 2.031 -2.951 1 98.25 99 PHE A C 1
ATOM 806 O O . PHE A 1 99 ? 9.367 1.684 -3.928 1 98.25 99 PHE A O 1
ATOM 813 N N . PHE A 1 100 ? 11.062 2.869 -3.049 1 97.5 100 PHE A N 1
ATOM 814 C CA . PHE A 1 100 ? 11.453 3.373 -4.359 1 97.5 100 PHE A CA 1
ATOM 815 C C . PHE A 1 100 ? 11.953 2.24 -5.25 1 97.5 100 PHE A C 1
ATOM 817 O O . PHE A 1 100 ? 11.688 2.229 -6.453 1 97.5 100 PHE A O 1
ATOM 824 N N . ALA A 1 101 ? 12.688 1.366 -4.625 1 93.44 101 ALA A N 1
ATOM 825 C CA . ALA A 1 101 ? 13.133 0.194 -5.375 1 93.44 101 ALA A CA 1
ATOM 826 C C . ALA A 1 101 ? 11.945 -0.591 -5.922 1 93.44 101 ALA A C 1
ATOM 828 O O . ALA A 1 101 ? 11.977 -1.073 -7.055 1 93.44 101 ALA A O 1
ATOM 829 N N . GLY A 1 102 ? 10.891 -0.767 -5.086 1 94.31 102 GLY A N 1
ATOM 830 C CA . GLY A 1 102 ? 9.68 -1.41 -5.574 1 94.31 102 GLY A CA 1
ATOM 831 C C . GLY A 1 102 ? 9.047 -0.679 -6.742 1 94.31 102 GLY A C 1
ATOM 832 O O . GLY A 1 102 ? 8.602 -1.305 -7.711 1 94.31 102 GLY A O 1
ATOM 833 N N . ILE A 1 103 ? 9.039 0.59 -6.711 1 96.81 103 ILE A N 1
ATOM 834 C CA . ILE A 1 103 ? 8.484 1.417 -7.777 1 96.81 103 ILE A CA 1
ATOM 835 C C . ILE A 1 103 ? 9.312 1.244 -9.047 1 96.81 103 ILE A C 1
ATOM 837 O O . ILE A 1 103 ? 8.758 1.161 -10.148 1 96.81 103 ILE A O 1
ATOM 841 N N . LEU A 1 104 ? 10.578 1.184 -8.891 1 93.94 104 LEU A N 1
ATOM 842 C CA . LEU A 1 104 ? 11.445 0.961 -10.047 1 93.94 104 LEU A CA 1
ATOM 843 C C . LEU A 1 104 ? 11.156 -0.388 -10.695 1 93.94 104 LEU A C 1
ATOM 845 O O . LEU A 1 104 ? 11.141 -0.501 -11.922 1 93.94 104 LEU A O 1
ATOM 849 N N . VAL A 1 105 ? 10.953 -1.349 -9.867 1 92.69 105 VAL A N 1
ATOM 850 C CA . VAL A 1 105 ? 10.602 -2.66 -10.398 1 92.69 105 VAL A CA 1
ATOM 851 C C . VAL A 1 105 ? 9.281 -2.572 -11.164 1 92.69 105 VAL A C 1
ATOM 853 O O . VAL A 1 105 ? 9.133 -3.172 -12.234 1 92.69 105 VAL A O 1
ATOM 856 N N . PHE A 1 106 ? 8.359 -1.85 -10.625 1 95 106 PHE A N 1
ATOM 857 C CA . PHE A 1 106 ? 7.055 -1.683 -11.25 1 95 106 PHE A CA 1
ATOM 858 C C . PHE A 1 106 ? 7.203 -1.173 -12.68 1 95 106 PHE A C 1
ATOM 860 O O . PHE A 1 106 ? 6.496 -1.623 -13.586 1 95 106 PHE A O 1
ATOM 867 N N . PHE A 1 107 ? 8.141 -0.351 -12.969 1 94.62 107 PHE A N 1
ATOM 868 C CA . PHE A 1 107 ? 8.266 0.265 -14.289 1 94.62 107 PHE A CA 1
ATOM 869 C C . PHE A 1 107 ? 9.203 -0.544 -15.18 1 94.62 107 PHE A C 1
ATOM 871 O O . PHE A 1 107 ? 9.227 -0.356 -16.391 1 94.62 107 PHE A O 1
ATOM 878 N N . SER A 1 108 ? 9.922 -1.464 -14.594 1 92.06 108 SER A N 1
ATOM 879 C CA . SER A 1 108 ? 11.016 -1.995 -15.406 1 92.06 108 SER A CA 1
ATOM 880 C C . SER A 1 108 ? 10.914 -3.51 -15.555 1 92.06 108 SER A C 1
ATOM 882 O O . SER A 1 108 ? 11.594 -4.105 -16.391 1 92.06 108 SER A O 1
ATOM 884 N N . SER A 1 109 ? 10.141 -4.125 -14.711 1 91.44 109 SER A N 1
ATOM 885 C CA . SER A 1 109 ? 10.125 -5.582 -14.734 1 91.44 109 SER A CA 1
ATOM 886 C C . SER A 1 109 ? 8.875 -6.113 -15.438 1 91.44 109 SER A C 1
ATOM 888 O O . SER A 1 109 ? 7.777 -5.598 -15.234 1 91.44 109 SER A O 1
ATOM 890 N N . GLY A 1 110 ? 9.031 -7.207 -16.141 1 90.5 110 GLY A N 1
ATOM 891 C CA . GLY A 1 110 ? 7.918 -7.871 -16.797 1 90.5 110 GLY A CA 1
ATOM 892 C C . GLY A 1 110 ? 7.016 -8.617 -15.836 1 90.5 110 GLY A C 1
ATOM 893 O O . GLY A 1 110 ? 5.871 -8.938 -16.172 1 90.5 110 GLY A O 1
ATOM 894 N N . VAL A 1 111 ? 7.48 -8.82 -14.594 1 90.25 111 VAL A N 1
ATOM 895 C CA . VAL A 1 111 ? 6.73 -9.594 -13.609 1 90.25 111 VAL A CA 1
ATOM 896 C C . VAL A 1 111 ? 5.461 -8.844 -13.219 1 90.25 111 VAL A C 1
ATOM 898 O O . VAL A 1 111 ? 4.516 -9.438 -12.695 1 90.25 111 VAL A O 1
ATOM 901 N N . VAL A 1 112 ? 5.391 -7.562 -13.523 1 92.69 112 VAL A N 1
ATOM 902 C CA . VAL A 1 112 ? 4.285 -6.703 -13.109 1 92.69 112 VAL A CA 1
ATOM 903 C C . VAL A 1 112 ? 3.062 -6.973 -13.984 1 92.69 112 VAL A C 1
ATOM 905 O O . VAL A 1 112 ? 1.929 -6.73 -13.562 1 92.69 112 VAL A O 1
ATOM 908 N N . TRP A 1 113 ? 3.264 -7.543 -15.086 1 93.12 113 TRP A N 1
ATOM 909 C CA . TRP A 1 113 ? 2.17 -7.762 -16.031 1 93.12 113 TRP A CA 1
ATOM 910 C C . TRP A 1 113 ? 1.688 -9.211 -15.977 1 93.12 113 TRP A C 1
ATOM 912 O O . TRP A 1 113 ? 2.484 -10.133 -15.781 1 93.12 113 TRP A O 1
ATOM 922 N N . HIS A 1 114 ? 0.418 -9.352 -16.156 1 90.62 114 HIS A N 1
ATOM 923 C CA . HIS A 1 114 ? -0.13 -10.695 -1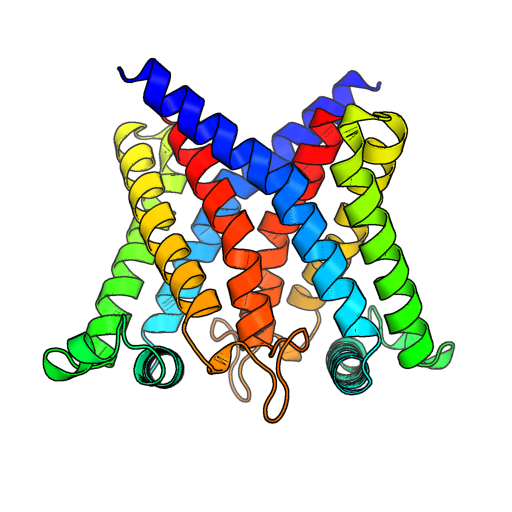6.297 1 90.62 114 HIS A CA 1
ATOM 924 C C . HIS A 1 114 ? 0.471 -11.414 -17.5 1 90.62 114 HIS A C 1
ATOM 926 O O . HIS A 1 114 ? 0.646 -10.812 -18.562 1 90.62 114 HIS A O 1
ATOM 932 N N . SER A 1 115 ? 0.696 -12.688 -17.266 1 86.5 115 SER A N 1
ATOM 933 C CA . SER A 1 115 ? 1.35 -13.461 -18.312 1 86.5 115 SER A CA 1
ATOM 934 C C . SER A 1 115 ? 0.567 -13.383 -19.625 1 86.5 115 SER A C 1
ATOM 936 O O . SER A 1 115 ? -0.628 -13.68 -19.656 1 86.5 115 SER A O 1
ATOM 938 N N . GLY A 1 116 ? 1.243 -12.992 -20.641 1 85.94 116 GLY A N 1
ATOM 939 C CA . GLY A 1 116 ? 0.633 -12.938 -21.969 1 85.94 116 GLY A CA 1
ATOM 940 C C . GLY A 1 116 ? -0.103 -11.641 -22.234 1 85.94 116 GLY A C 1
ATOM 941 O O . GLY A 1 116 ? -0.619 -11.422 -23.328 1 85.94 116 GLY A O 1
ATOM 942 N N . TYR A 1 117 ? -0.168 -10.836 -21.156 1 86.75 117 TYR A N 1
ATOM 943 C CA . TYR A 1 117 ? -0.87 -9.562 -21.328 1 86.75 117 TYR A CA 1
ATOM 944 C C . TYR A 1 117 ? 0.046 -8.391 -21 1 86.75 117 TYR A C 1
ATOM 946 O O . TYR A 1 117 ? 1.203 -8.578 -20.625 1 86.75 117 TYR A O 1
ATOM 954 N N . GLY A 1 118 ? -0.378 -7.285 -21.312 1 84.94 118 GLY A N 1
ATOM 955 C CA . GLY A 1 118 ? 0.293 -6.035 -21 1 84.94 118 GLY A CA 1
ATOM 956 C C . GLY A 1 118 ? -0.621 -5.02 -20.344 1 84.94 118 GLY A C 1
ATOM 957 O O . GLY A 1 118 ? -1.607 -5.387 -19.703 1 84.94 118 GLY A O 1
ATOM 958 N N . PHE A 1 119 ? -0.189 -3.898 -20.547 1 88.56 119 PHE A N 1
ATOM 959 C CA . PHE A 1 119 ? -1.018 -2.826 -20 1 88.56 119 PHE A CA 1
ATOM 960 C C . PHE A 1 119 ? -2.455 -2.957 -20.5 1 88.56 119 PHE A C 1
ATOM 962 O O . PHE A 1 119 ? -2.695 -3.211 -21.672 1 88.56 119 PHE A O 1
ATOM 969 N N . PRO A 1 120 ? -3.402 -2.822 -19.531 1 91.12 120 PRO A N 1
ATOM 970 C CA . PRO A 1 120 ? -3.338 -2.451 -18.109 1 91.12 120 PRO A CA 1
ATOM 971 C C . PRO A 1 120 ? -3.467 -3.654 -17.188 1 91.12 120 PRO A C 1
ATOM 973 O O . PRO A 1 120 ? -3.77 -3.49 -15.992 1 91.12 120 PRO A O 1
ATOM 976 N N . GLU A 1 121 ? -3.246 -4.867 -17.703 1 94.94 121 GLU A N 1
ATOM 977 C CA . GLU A 1 121 ? -3.482 -6.086 -16.938 1 94.94 121 GLU A CA 1
ATOM 978 C C . GLU A 1 121 ? -2.309 -6.391 -16 1 94.94 121 GLU A C 1
ATOM 980 O O . GLU A 1 121 ? -1.369 -7.086 -16.391 1 94.94 121 GLU A O 1
ATOM 985 N N . LEU A 1 122 ? -2.48 -6.004 -14.797 1 94.81 122 LEU A N 1
ATOM 986 C CA . LEU A 1 122 ? -1.427 -6.211 -13.812 1 94.81 122 LEU A CA 1
ATOM 987 C C . LEU A 1 122 ? -1.503 -7.617 -13.227 1 94.81 122 LEU A C 1
ATOM 989 O O . LEU A 1 122 ? -2.596 -8.133 -12.984 1 94.81 122 LEU A O 1
ATOM 993 N N . SER A 1 123 ? -0.34 -8.188 -13.031 1 92.75 123 SER A N 1
ATOM 994 C CA . SER A 1 123 ? -0.256 -9.422 -12.25 1 92.75 123 SER A CA 1
ATOM 995 C C . SER A 1 123 ? -0.466 -9.148 -10.766 1 92.75 123 SER A C 1
ATOM 997 O O . SER A 1 123 ? -0.629 -8 -10.359 1 92.75 123 SER A O 1
ATOM 999 N N . ARG A 1 124 ? -0.456 -10.203 -9.977 1 90.19 124 ARG A N 1
ATOM 1000 C CA . ARG A 1 124 ? -0.558 -10.023 -8.531 1 90.19 124 ARG A CA 1
ATOM 1001 C C . ARG A 1 124 ? 0.64 -9.25 -7.992 1 90.19 124 ARG A C 1
ATOM 1003 O O . ARG A 1 124 ? 0.489 -8.391 -7.121 1 90.19 124 ARG A O 1
ATOM 1010 N N . ALA A 1 125 ? 1.739 -9.602 -8.531 1 90.94 125 ALA A N 1
ATOM 1011 C CA . ALA A 1 125 ? 2.949 -8.883 -8.141 1 90.94 125 ALA A CA 1
ATOM 1012 C C . ALA A 1 125 ? 2.861 -7.406 -8.523 1 90.94 125 ALA A C 1
ATOM 1014 O O . ALA A 1 125 ? 3.25 -6.531 -7.75 1 90.94 125 ALA A O 1
ATOM 1015 N N . GLY A 1 126 ? 2.359 -7.227 -9.734 1 93.62 126 GLY A N 1
ATOM 1016 C CA . GLY A 1 126 ? 2.215 -5.859 -10.211 1 93.62 126 GLY A CA 1
ATOM 1017 C C . GLY A 1 126 ? 1.301 -5.02 -9.336 1 93.62 126 GLY A C 1
ATOM 1018 O O . GLY A 1 126 ? 1.59 -3.854 -9.062 1 93.62 126 GLY A O 1
ATOM 1019 N N . GLN A 1 127 ? 0.22 -5.602 -8.898 1 95.25 127 GLN A N 1
ATOM 1020 C CA . GLN A 1 127 ? -0.714 -4.902 -8.023 1 95.25 127 GLN A CA 1
ATOM 1021 C C . GLN A 1 127 ? -0.069 -4.582 -6.676 1 95.25 127 GLN A C 1
ATOM 1023 O O . GLN A 1 127 ? -0.328 -3.525 -6.094 1 95.25 127 GLN A O 1
ATOM 1028 N N . ALA A 1 128 ? 0.783 -5.465 -6.27 1 95.19 128 ALA A N 1
ATOM 1029 C CA . ALA A 1 128 ? 1.486 -5.25 -5.008 1 95.19 128 ALA A CA 1
ATOM 1030 C C . ALA A 1 128 ? 2.488 -4.105 -5.125 1 95.19 128 ALA A C 1
ATOM 1032 O O . ALA A 1 128 ? 2.59 -3.268 -4.227 1 95.19 128 ALA A O 1
ATOM 1033 N N . PHE A 1 129 ? 3.199 -4.078 -6.215 1 95.88 129 PHE A N 1
ATOM 1034 C CA . PHE A 1 129 ? 4.191 -3.029 -6.418 1 95.88 129 PHE A CA 1
ATOM 1035 C C . PHE A 1 129 ? 3.516 -1.679 -6.625 1 95.88 129 PHE A C 1
ATOM 1037 O O . PHE A 1 129 ? 4.059 -0.641 -6.246 1 95.88 129 PHE A O 1
ATOM 1044 N N . LEU A 1 130 ? 2.363 -1.761 -7.25 1 97.25 130 LEU A N 1
ATOM 1045 C CA . LEU A 1 130 ? 1.602 -0.529 -7.43 1 97.25 130 LEU A CA 1
ATOM 1046 C C . LEU A 1 130 ? 1.305 0.128 -6.086 1 97.25 130 LEU A C 1
ATOM 1048 O O . LEU A 1 130 ? 1.396 1.351 -5.953 1 97.25 130 LEU A O 1
ATOM 1052 N N . LYS A 1 131 ? 1.065 -0.627 -5.086 1 97.62 131 LYS A N 1
ATOM 1053 C CA . LYS A 1 131 ? 0.715 -0.13 -3.758 1 97.62 131 LYS A CA 1
ATOM 1054 C C . LYS A 1 131 ? 1.931 0.469 -3.057 1 97.62 131 LYS A C 1
ATOM 1056 O O . LYS A 1 131 ? 1.789 1.206 -2.08 1 97.62 131 LYS A O 1
ATOM 1061 N N . ASP A 1 132 ? 3.119 0.177 -3.611 1 98.19 132 ASP A N 1
ATOM 1062 C CA . ASP A 1 132 ? 4.34 0.712 -3.016 1 98.19 132 ASP A CA 1
ATOM 1063 C C . ASP A 1 132 ? 4.402 2.23 -3.164 1 98.19 132 ASP A C 1
ATOM 1065 O O . ASP A 1 132 ? 5.125 2.902 -2.424 1 98.19 132 ASP A O 1
ATOM 1069 N N . PHE A 1 133 ? 3.664 2.789 -4.074 1 98.62 133 PHE A N 1
ATOM 1070 C CA . PHE A 1 133 ? 3.619 4.238 -4.223 1 98.62 133 PHE A CA 1
ATOM 1071 C C . PHE A 1 133 ? 3.051 4.895 -2.971 1 98.62 133 PHE A C 1
ATOM 1073 O O . PHE A 1 133 ? 3.582 5.898 -2.494 1 98.62 133 PHE A O 1
ATOM 1080 N N . ILE A 1 134 ? 2.014 4.281 -2.473 1 98.75 134 ILE A N 1
ATOM 1081 C CA . ILE A 1 134 ? 1.379 4.848 -1.289 1 98.75 134 ILE A CA 1
ATOM 1082 C C . ILE A 1 134 ? 2.25 4.594 -0.062 1 98.75 134 ILE A C 1
ATOM 1084 O O . ILE A 1 134 ? 2.352 5.445 0.825 1 98.75 134 ILE A O 1
ATOM 1088 N N . LEU A 1 135 ? 2.857 3.389 -0.049 1 98.81 135 LEU A N 1
ATOM 1089 C CA . LEU A 1 135 ? 3.762 3.113 1.062 1 98.81 135 LEU A CA 1
ATOM 1090 C C . LEU A 1 135 ? 4.945 4.074 1.053 1 98.81 135 LEU A C 1
ATOM 1092 O O . LEU A 1 135 ? 5.426 4.484 2.111 1 98.81 135 LEU A O 1
ATOM 1096 N N . PHE A 1 136 ? 5.422 4.402 -0.167 1 98.88 136 PHE A N 1
ATOM 1097 C CA . PHE A 1 136 ? 6.445 5.43 -0.31 1 98.88 136 PHE A CA 1
ATOM 1098 C C . PHE A 1 136 ? 5.961 6.762 0.25 1 98.88 136 PHE A C 1
ATOM 1100 O O . PHE A 1 136 ? 6.707 7.457 0.941 1 98.88 136 PHE A O 1
ATOM 1107 N N . GLY A 1 137 ? 4.766 7.117 -0.026 1 98.81 137 GLY A N 1
ATOM 1108 C CA . GLY A 1 137 ? 4.176 8.32 0.543 1 98.81 137 GLY A CA 1
ATOM 1109 C C . GLY A 1 137 ? 4.098 8.281 2.059 1 98.81 137 GLY A C 1
ATOM 1110 O O . GLY A 1 137 ? 4.379 9.281 2.721 1 98.81 137 GLY A O 1
ATOM 1111 N N . ALA A 1 138 ? 3.697 7.145 2.582 1 98.81 138 ALA A N 1
ATOM 1112 C CA . ALA A 1 138 ? 3.629 7 4.035 1 98.81 138 ALA A CA 1
ATOM 1113 C C . ALA A 1 138 ? 5.004 7.172 4.668 1 98.81 138 ALA A C 1
ATOM 1115 O O . ALA A 1 138 ? 5.137 7.781 5.73 1 98.81 138 ALA A O 1
ATOM 1116 N N . ALA A 1 139 ? 5.977 6.625 4.02 1 98.88 139 ALA A N 1
ATOM 1117 C CA . ALA A 1 139 ? 7.344 6.797 4.5 1 98.88 139 ALA A CA 1
ATOM 1118 C C . ALA A 1 139 ? 7.75 8.266 4.469 1 98.88 139 ALA A C 1
ATOM 1120 O O . ALA A 1 139 ? 8.383 8.766 5.406 1 98.88 139 ALA A O 1
ATOM 1121 N N . ALA A 1 140 ? 7.438 8.93 3.383 1 98.75 140 ALA A N 1
ATOM 1122 C CA . ALA A 1 140 ? 7.727 10.359 3.268 1 98.75 140 ALA A CA 1
ATOM 1123 C C . ALA A 1 140 ? 7.02 11.148 4.363 1 98.75 140 ALA A C 1
ATOM 1125 O O . ALA A 1 140 ? 7.586 12.094 4.922 1 98.75 140 ALA A O 1
ATOM 1126 N N . TRP A 1 141 ? 5.816 10.766 4.648 1 98.5 141 TRP A N 1
ATOM 1127 C CA . TRP A 1 141 ? 5.078 11.414 5.73 1 98.5 141 TRP A CA 1
ATOM 1128 C C . TRP A 1 141 ? 5.781 11.211 7.07 1 98.5 141 TRP A C 1
ATOM 1130 O O . TRP A 1 141 ? 5.941 12.148 7.844 1 98.5 141 TRP A O 1
ATOM 1140 N N . CYS A 1 142 ? 6.188 9.977 7.312 1 98.25 142 CYS A N 1
ATOM 1141 C CA . CYS A 1 142 ? 6.887 9.68 8.562 1 98.25 142 CYS A CA 1
ATOM 1142 C C . CYS A 1 142 ? 8.172 10.5 8.672 1 98.25 142 CYS A C 1
ATOM 1144 O O . CYS A 1 142 ? 8.484 11.023 9.742 1 98.25 142 CYS A O 1
ATOM 1146 N N . LEU A 1 143 ? 8.875 10.539 7.562 1 98.12 143 LEU A N 1
ATOM 1147 C CA . LEU A 1 143 ? 10.109 11.32 7.535 1 98.12 143 LEU A CA 1
ATOM 1148 C C . LEU A 1 143 ? 9.828 12.789 7.84 1 98.12 143 LEU A C 1
ATOM 1150 O O . LEU A 1 143 ? 10.5 13.391 8.68 1 98.12 143 LEU A O 1
ATOM 1154 N N . SER A 1 144 ? 8.836 13.336 7.203 1 97.56 144 SER A N 1
ATOM 1155 C CA . SER A 1 144 ? 8.484 14.734 7.414 1 97.56 144 SER A CA 1
ATOM 1156 C C . SER A 1 144 ? 8.039 14.984 8.852 1 97.56 144 SER A C 1
ATOM 1158 O O . SER A 1 144 ? 8.367 16.016 9.438 1 97.56 144 SER A O 1
ATOM 1160 N N . ASP A 1 145 ? 7.305 14.008 9.344 1 96.44 145 ASP A N 1
ATOM 1161 C CA . ASP A 1 145 ? 6.793 14.125 10.703 1 96.44 145 ASP A CA 1
ATOM 1162 C C . ASP A 1 145 ? 7.926 14.078 11.727 1 96.44 145 ASP A C 1
ATOM 1164 O O . ASP A 1 145 ? 7.801 14.617 12.828 1 96.44 145 ASP A O 1
ATOM 1168 N N . SER A 1 146 ? 8.992 13.5 11.359 1 96.25 146 SER A N 1
ATOM 1169 C CA . SER A 1 146 ? 10.102 13.328 12.289 1 96.25 146 SER A CA 1
ATOM 1170 C C . SER A 1 146 ? 11.125 14.453 12.148 1 96.25 146 SER A C 1
ATOM 1172 O O . SER A 1 146 ? 12.078 14.531 12.93 1 96.25 146 SER A O 1
ATOM 1174 N N . LEU A 1 147 ? 10.984 15.211 11.094 1 94.94 147 LEU A N 1
ATOM 1175 C CA . LEU A 1 147 ? 11.891 16.328 10.867 1 94.94 147 LEU A CA 1
ATOM 1176 C C . LEU A 1 147 ? 11.422 17.562 11.625 1 94.94 147 LEU A C 1
ATOM 1178 O O . LEU A 1 147 ? 10.219 17.766 11.82 1 94.94 147 LEU A O 1
ATOM 1182 N N . MET B 1 1 ? 17.016 24.984 6.004 1 53.03 1 MET B N 1
ATOM 1183 C CA . MET B 1 1 ? 17.203 23.875 5.07 1 53.03 1 MET B CA 1
ATOM 1184 C C . MET B 1 1 ? 16.344 22.672 5.469 1 53.03 1 MET B C 1
ATOM 1186 O O . MET B 1 1 ? 15.664 22.078 4.629 1 53.03 1 MET B O 1
ATOM 1190 N N . ARG B 1 2 ? 16.234 22.391 6.836 1 71.94 2 ARG B N 1
ATOM 1191 C CA . ARG B 1 2 ? 15.406 21.328 7.391 1 71.94 2 ARG B CA 1
ATOM 1192 C C . ARG B 1 2 ? 13.922 21.609 7.172 1 71.94 2 ARG B C 1
ATOM 1194 O O . ARG B 1 2 ? 13.148 20.688 6.906 1 71.94 2 ARG B O 1
ATOM 1201 N N . SER B 1 3 ? 13.703 22.953 6.82 1 87.88 3 SER B N 1
ATOM 1202 C CA . SER B 1 3 ? 12.305 23.328 6.676 1 87.88 3 SER B CA 1
ATOM 1203 C C . SER B 1 3 ? 11.797 23.047 5.266 1 87.88 3 SER B C 1
ATOM 1205 O O . SER B 1 3 ? 10.703 22.516 5.086 1 87.88 3 SER B O 1
ATOM 1207 N N . LEU B 1 4 ? 12.695 23.312 4.246 1 93.25 4 LEU B N 1
ATOM 1208 C CA . LEU B 1 4 ? 12.297 23.078 2.861 1 93.25 4 LEU B CA 1
ATOM 1209 C C . LEU B 1 4 ? 12.156 21.578 2.578 1 93.25 4 LEU B C 1
ATOM 1211 O O . LEU B 1 4 ? 11.227 21.156 1.893 1 93.25 4 LEU B O 1
ATOM 1215 N N . PHE B 1 5 ? 13.148 20.828 3.023 1 94.62 5 PHE B N 1
ATOM 1216 C CA . PHE B 1 5 ? 13.117 19.391 2.836 1 94.62 5 PHE B CA 1
ATOM 1217 C C . PHE B 1 5 ? 11.875 18.781 3.482 1 94.62 5 PHE B C 1
ATOM 1219 O O . PHE B 1 5 ? 11.203 17.938 2.881 1 94.62 5 PHE B O 1
ATOM 1226 N N . LYS B 1 6 ? 11.516 19.234 4.676 1 95.75 6 LYS B N 1
ATOM 1227 C CA . LYS B 1 6 ? 10.312 18.797 5.383 1 95.75 6 LYS B CA 1
ATOM 1228 C C . LYS B 1 6 ? 9.055 19.109 4.574 1 95.75 6 LYS B C 1
ATOM 1230 O O . LYS B 1 6 ? 8.195 18.25 4.402 1 95.75 6 LYS B O 1
ATOM 1235 N N . LYS B 1 7 ? 8.992 20.281 4.07 1 96.75 7 LYS B N 1
ATOM 1236 C CA . LYS B 1 7 ? 7.836 20.703 3.297 1 96.75 7 LYS B CA 1
ATOM 1237 C C . LYS B 1 7 ? 7.699 19.891 2.012 1 96.75 7 LYS B C 1
ATOM 1239 O O . LYS B 1 7 ? 6.59 19.531 1.615 1 96.75 7 LYS B O 1
ATOM 1244 N N . THR B 1 8 ? 8.812 19.672 1.427 1 97.06 8 THR B N 1
ATOM 1245 C CA . THR B 1 8 ? 8.82 18.906 0.182 1 97.06 8 THR B CA 1
ATOM 1246 C C . THR B 1 8 ? 8.344 17.484 0.419 1 97.06 8 THR B C 1
ATOM 1248 O O . THR B 1 8 ? 7.539 16.953 -0.348 1 97.06 8 THR B O 1
ATOM 1251 N N . MET B 1 9 ? 8.844 16.859 1.495 1 97.62 9 MET B N 1
ATOM 1252 C CA . MET B 1 9 ? 8.453 15.5 1.816 1 97.62 9 MET B CA 1
ATOM 1253 C C . MET B 1 9 ? 6.969 15.422 2.154 1 97.62 9 MET B C 1
ATOM 1255 O O . MET B 1 9 ? 6.281 14.484 1.747 1 97.62 9 MET B O 1
ATOM 1259 N N . LEU B 1 10 ? 6.52 16.375 2.832 1 97.5 10 LEU B N 1
ATOM 1260 C CA . LEU B 1 10 ? 5.105 16.406 3.189 1 97.5 10 LEU B CA 1
ATOM 1261 C C . LEU B 1 10 ? 4.238 16.609 1.952 1 97.5 10 LEU B C 1
ATOM 1263 O O . LEU B 1 10 ? 3.184 15.984 1.819 1 97.5 10 LEU B O 1
ATOM 1267 N N . SER B 1 11 ? 4.656 17.484 1.08 1 97.94 11 SER B N 1
ATOM 1268 C CA . SER B 1 11 ? 3.914 17.719 -0.153 1 97.94 11 SER B CA 1
ATOM 1269 C C . SER B 1 11 ? 3.861 16.469 -1.021 1 97.94 11 SER B C 1
ATOM 1271 O O . SER B 1 11 ? 2.836 16.188 -1.642 1 97.94 11 SER B O 1
ATOM 1273 N N . LEU B 1 12 ? 4.945 15.797 -1.09 1 98.12 12 LEU B N 1
ATOM 1274 C CA . LEU B 1 12 ? 5.008 14.547 -1.835 1 98.12 12 LEU B CA 1
ATOM 1275 C C . LEU B 1 12 ? 4.031 13.523 -1.266 1 98.12 12 LEU B C 1
ATOM 1277 O O . LEU B 1 12 ? 3.295 12.875 -2.016 1 98.12 12 LEU B O 1
ATOM 1281 N N . ALA B 1 13 ? 4.051 13.352 0.039 1 98.5 13 ALA B N 1
ATOM 1282 C CA . ALA B 1 13 ? 3.141 12.414 0.697 1 98.5 13 ALA B CA 1
ATOM 1283 C C . ALA B 1 13 ? 1.686 12.773 0.405 1 98.5 13 ALA B C 1
ATOM 1285 O O . ALA B 1 13 ? 0.899 11.906 0.006 1 98.5 13 ALA B O 1
ATOM 1286 N N . ARG B 1 14 ? 1.374 14 0.538 1 97.69 14 ARG B N 1
ATOM 1287 C CA . ARG B 1 14 ? 0.006 14.461 0.321 1 97.69 14 ARG B CA 1
ATOM 1288 C C . ARG B 1 14 ? -0.429 14.219 -1.121 1 97.69 14 ARG B C 1
ATOM 1290 O O . ARG B 1 14 ? -1.567 13.82 -1.373 1 97.69 14 ARG B O 1
ATOM 1297 N N . PHE B 1 15 ? 0.438 14.484 -2.021 1 98.38 15 PHE B N 1
ATOM 1298 C CA . PHE B 1 15 ? 0.152 14.273 -3.436 1 98.38 15 PHE B CA 1
ATOM 1299 C C . PHE B 1 15 ? -0.126 12.797 -3.715 1 98.38 15 PHE B C 1
ATOM 1301 O O . PHE B 1 15 ? -1.083 12.461 -4.418 1 98.38 15 PHE B O 1
ATOM 1308 N N . LEU B 1 16 ? 0.68 11.961 -3.172 1 98.69 16 LEU B N 1
ATOM 1309 C CA . LEU B 1 16 ? 0.523 10.523 -3.393 1 98.69 16 LEU B CA 1
ATOM 1310 C C . LEU B 1 16 ? -0.752 10.008 -2.732 1 98.69 16 LEU B C 1
ATOM 1312 O O . LEU B 1 16 ? -1.439 9.148 -3.291 1 98.69 16 LEU B O 1
ATOM 1316 N N . PHE B 1 17 ? -1.077 10.516 -1.547 1 98.62 17 PHE B N 1
ATOM 1317 C CA . PHE B 1 17 ? -2.281 10.062 -0.861 1 98.62 17 PHE B CA 1
ATOM 1318 C C . PHE B 1 17 ? -3.529 10.469 -1.634 1 98.62 17 PHE B C 1
ATOM 1320 O O . PHE B 1 17 ? -4.5 9.711 -1.696 1 98.62 17 PHE B O 1
ATOM 1327 N N . ARG B 1 18 ? -3.477 11.562 -2.254 1 98.06 18 ARG B N 1
ATOM 1328 C CA . ARG B 1 18 ? -4.68 12.031 -2.938 1 98.06 18 ARG B CA 1
ATOM 1329 C C . ARG B 1 18 ? -4.746 11.492 -4.363 1 98.06 18 ARG B C 1
ATOM 1331 O O . ARG B 1 18 ? -5.707 10.8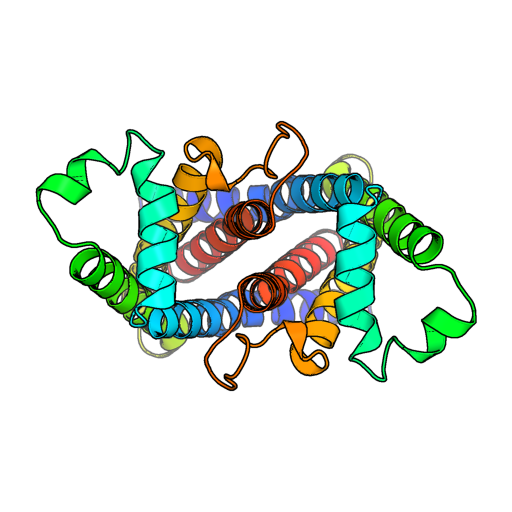12 -4.73 1 98.06 18 ARG B O 1
ATOM 1338 N N . TYR B 1 19 ? -3.752 11.703 -5.145 1 98.56 19 TYR B N 1
ATOM 1339 C CA . TYR B 1 19 ? -3.801 11.352 -6.559 1 98.56 19 TYR B CA 1
ATOM 1340 C C . TYR B 1 19 ? -3.26 9.945 -6.793 1 98.56 19 TYR B C 1
ATOM 1342 O O . TYR B 1 19 ? -3.756 9.219 -7.66 1 98.56 19 TYR B O 1
ATOM 1350 N N . GLY B 1 20 ? -2.221 9.578 -6.051 1 98.69 20 GLY B N 1
ATOM 1351 C CA . GLY B 1 20 ? -1.744 8.203 -6.145 1 98.69 20 GLY B CA 1
ATOM 1352 C C . GLY B 1 20 ? -2.789 7.18 -5.742 1 98.69 20 GLY B C 1
ATOM 1353 O O . GLY B 1 20 ? -3.004 6.195 -6.449 1 98.69 20 GLY B O 1
ATOM 1354 N N . LEU B 1 21 ? -3.385 7.426 -4.594 1 98.81 21 LEU B N 1
ATOM 1355 C CA . LEU B 1 21 ? -4.43 6.52 -4.129 1 98.81 21 LEU B CA 1
ATOM 1356 C C . LEU B 1 21 ?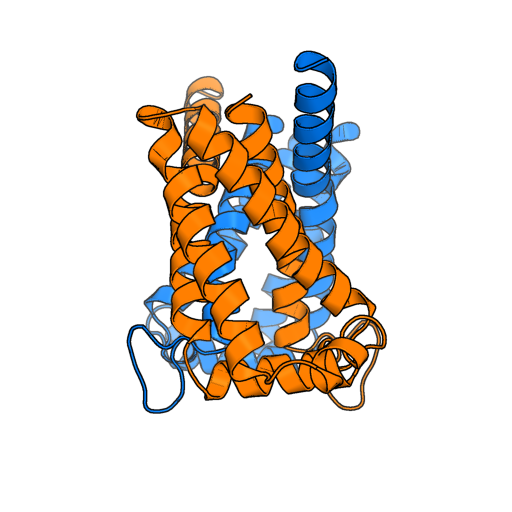 -5.578 6.457 -5.129 1 98.81 21 LEU B C 1
ATOM 1358 O O . LEU B 1 21 ? -6.109 5.379 -5.402 1 98.81 21 LEU B O 1
ATOM 1362 N N . GLY B 1 22 ? -5.965 7.664 -5.625 1 98.75 22 GLY B N 1
ATOM 1363 C CA . GLY B 1 22 ? -7.016 7.68 -6.629 1 98.75 22 GLY B CA 1
ATOM 1364 C C . GLY B 1 22 ? -6.691 6.828 -7.84 1 98.75 22 GLY B C 1
ATOM 1365 O O . GLY B 1 22 ? -7.523 6.031 -8.281 1 98.75 22 GLY B O 1
ATOM 1366 N N . ILE B 1 23 ? -5.535 6.926 -8.359 1 98.56 23 ILE B N 1
ATOM 1367 C CA . ILE B 1 23 ? -5.109 6.184 -9.539 1 98.56 23 ILE B CA 1
ATOM 1368 C C . ILE B 1 23 ? -5.086 4.688 -9.227 1 98.56 23 ILE B C 1
ATOM 1370 O O . ILE B 1 23 ? -5.523 3.871 -10.047 1 98.56 23 ILE B O 1
ATOM 1374 N N . ILE B 1 24 ? -4.59 4.355 -8.062 1 98.56 24 ILE B N 1
ATOM 1375 C CA . ILE B 1 24 ? -4.512 2.957 -7.652 1 98.56 24 ILE B CA 1
ATOM 1376 C C . ILE B 1 24 ? -5.918 2.369 -7.562 1 98.56 24 ILE B C 1
ATOM 1378 O O . ILE B 1 24 ? -6.168 1.268 -8.055 1 98.56 24 ILE B O 1
ATOM 1382 N N . LEU B 1 25 ? -6.797 3.109 -6.98 1 98.75 25 LEU B N 1
ATOM 1383 C CA . LEU B 1 25 ? -8.172 2.645 -6.844 1 98.75 25 LEU B CA 1
ATOM 1384 C C . LEU B 1 25 ? -8.82 2.438 -8.211 1 98.75 25 LEU B C 1
ATOM 1386 O O . LEU B 1 25 ? -9.438 1.402 -8.461 1 98.75 25 LEU B O 1
ATOM 1390 N N . ILE B 1 26 ? -8.625 3.34 -9.086 1 98.69 26 ILE B N 1
ATOM 1391 C CA . ILE B 1 26 ? -9.227 3.252 -10.414 1 98.69 26 ILE B CA 1
ATOM 1392 C C . ILE B 1 26 ? -8.617 2.076 -11.172 1 98.69 26 ILE B C 1
ATOM 1394 O O . ILE B 1 26 ? -9.344 1.275 -11.773 1 98.69 26 ILE B O 1
ATOM 1398 N N . TRP B 1 27 ? -7.324 1.962 -11.125 1 98.5 27 TRP B N 1
ATOM 1399 C CA . TRP B 1 27 ? -6.629 0.903 -11.844 1 98.5 27 TRP B CA 1
ATOM 1400 C C . TRP B 1 27 ? -7.039 -0.471 -11.328 1 98.5 27 TRP B C 1
ATOM 1402 O O . TRP B 1 27 ? -7.379 -1.362 -12.109 1 98.5 27 TRP B O 1
ATOM 1412 N N . LEU B 1 28 ? -7 -0.642 -10.039 1 97.56 28 LEU B N 1
ATOM 1413 C CA . LEU B 1 28 ? -7.379 -1.923 -9.453 1 97.56 28 LEU B CA 1
ATOM 1414 C C . LEU B 1 28 ? -8.852 -2.229 -9.719 1 97.56 28 LEU B C 1
ATOM 1416 O O . LEU B 1 28 ? -9.227 -3.393 -9.875 1 97.56 28 LEU B O 1
ATOM 1420 N N . GLY B 1 29 ? -9.656 -1.155 -9.758 1 97.88 29 GLY B N 1
ATOM 1421 C CA . GLY B 1 29 ? -11.055 -1.345 -10.117 1 97.88 29 GLY B CA 1
ATOM 1422 C C . GLY B 1 29 ? -11.25 -1.867 -11.523 1 97.88 29 GLY B C 1
ATOM 1423 O O . GLY B 1 29 ? -12.023 -2.799 -11.75 1 97.88 29 GLY B O 1
ATOM 1424 N N . VAL B 1 30 ? -10.562 -1.266 -12.445 1 97.19 30 VAL B N 1
ATOM 1425 C CA . VAL B 1 30 ? -10.656 -1.676 -13.836 1 97.19 30 VAL B CA 1
ATOM 1426 C C . VAL B 1 30 ? -10.258 -3.145 -13.977 1 97.19 30 VAL B C 1
ATOM 1428 O O . VAL B 1 30 ? -10.867 -3.891 -14.742 1 97.19 30 VAL B O 1
ATOM 1431 N N . LEU B 1 31 ? -9.336 -3.6 -13.234 1 95.94 31 LEU B N 1
ATOM 1432 C CA . LEU B 1 31 ? -8.867 -4.98 -13.305 1 95.94 31 LEU B CA 1
ATOM 1433 C C . LEU B 1 31 ? -9.945 -5.941 -12.805 1 95.94 31 LEU B C 1
ATOM 1435 O O . LEU B 1 31 ? -9.953 -7.117 -13.188 1 95.94 31 LEU B O 1
ATOM 1439 N N . LYS B 1 32 ? -10.82 -5.457 -12 1 95.62 32 LYS B N 1
ATOM 1440 C CA . LYS B 1 32 ? -11.789 -6.34 -11.359 1 95.62 32 LYS B CA 1
ATOM 1441 C C . LYS B 1 32 ? -12.945 -6.676 -12.305 1 95.62 32 LYS B C 1
ATOM 1443 O O . LYS B 1 32 ? -13.805 -7.488 -11.969 1 95.62 32 LYS B O 1
ATOM 1448 N N . PHE B 1 33 ? -12.906 -6.102 -13.516 1 95.81 33 PHE B N 1
ATOM 1449 C CA . PHE B 1 33 ? -13.867 -6.484 -14.539 1 95.81 33 PHE B CA 1
ATOM 1450 C C . PHE B 1 33 ? -13.406 -7.734 -15.281 1 95.81 33 PHE B C 1
ATOM 1452 O O . PHE B 1 33 ? -14.172 -8.336 -16.031 1 95.81 33 PHE B O 1
ATOM 1459 N N . LYS B 1 34 ? -12.211 -8.133 -15 1 92.75 34 LYS B N 1
ATOM 1460 C CA . LYS B 1 34 ? -11.656 -9.281 -15.711 1 92.75 34 LYS B CA 1
ATOM 1461 C C . LYS B 1 34 ? -12.031 -10.586 -15.016 1 92.75 34 LYS B C 1
ATOM 1463 O O . LYS B 1 34 ? -12.039 -10.664 -13.781 1 92.75 34 LYS B O 1
ATOM 1468 N N . ASN B 1 35 ? -12.211 -11.625 -15.758 1 90.62 35 ASN B N 1
ATOM 1469 C CA . ASN B 1 35 ? -12.586 -12.938 -15.227 1 90.62 35 ASN B CA 1
ATOM 1470 C C . ASN B 1 35 ? -11.484 -13.516 -14.344 1 90.62 35 ASN B C 1
ATOM 1472 O O . ASN B 1 35 ? -11.766 -14.156 -13.336 1 90.62 35 ASN B O 1
ATOM 1476 N N . THR B 1 36 ? -10.344 -13.258 -14.727 1 87.88 36 THR B N 1
ATOM 1477 C CA . THR B 1 36 ? -9.227 -13.789 -13.969 1 87.88 36 THR B CA 1
ATOM 1478 C C . THR B 1 36 ? -9.211 -13.227 -12.547 1 87.88 36 THR B C 1
ATOM 1480 O O . THR B 1 36 ? -8.977 -13.961 -11.586 1 87.88 36 THR B O 1
ATOM 1483 N N . GLU B 1 37 ? -9.5 -11.922 -12.477 1 90.69 37 GLU B N 1
ATOM 1484 C CA . GLU B 1 37 ? -9.562 -11.297 -11.164 1 90.69 37 GLU B CA 1
ATOM 1485 C C . GLU B 1 37 ? -10.773 -11.789 -10.375 1 90.69 37 GLU B C 1
ATOM 1487 O O . GLU B 1 37 ? -10.68 -12.023 -9.164 1 90.69 37 GLU B O 1
ATOM 1492 N N . ALA B 1 38 ? -11.828 -11.977 -11.055 1 90.75 38 ALA B N 1
ATOM 1493 C CA . ALA B 1 38 ? -13.039 -12.469 -10.406 1 90.75 38 ALA B CA 1
ATOM 1494 C C . ALA B 1 38 ? -12.82 -13.852 -9.797 1 90.75 38 ALA B C 1
ATOM 1496 O O . ALA B 1 38 ? -13.242 -14.125 -8.672 1 90.75 38 ALA B O 1
ATOM 1497 N N . HIS B 1 39 ? -12.156 -14.641 -10.477 1 89.25 39 HIS B N 1
ATOM 1498 C CA . HIS B 1 39 ? -11.891 -15.984 -9.992 1 89.25 39 HIS B CA 1
ATOM 1499 C C . HIS B 1 39 ? -10.961 -15.961 -8.781 1 89.25 39 HIS B C 1
ATOM 1501 O O . HIS B 1 39 ? -11.125 -16.75 -7.848 1 89.25 39 HIS B O 1
ATOM 1507 N N . TYR B 1 40 ? -10.055 -15.086 -8.844 1 86.88 40 TYR B N 1
ATOM 1508 C CA . TYR B 1 40 ? -9.141 -14.945 -7.711 1 86.88 40 TYR B CA 1
ATOM 1509 C C . TYR B 1 40 ? -9.891 -14.5 -6.461 1 86.88 40 TYR B C 1
ATOM 1511 O O . TYR B 1 40 ? -9.68 -15.047 -5.375 1 86.88 40 TYR B O 1
ATOM 1519 N N . ILE B 1 41 ? -10.719 -13.531 -6.582 1 89.56 41 ILE B N 1
ATOM 1520 C CA . ILE B 1 41 ? -11.5 -13.016 -5.461 1 89.56 41 ILE B CA 1
ATOM 1521 C C . ILE B 1 41 ? -12.453 -14.102 -4.953 1 89.56 41 ILE B C 1
ATOM 1523 O O . ILE B 1 41 ? -12.664 -14.227 -3.746 1 89.56 41 ILE B O 1
ATOM 1527 N N . GLU B 1 42 ? -12.945 -14.836 -5.906 1 89.69 42 GLU B N 1
ATOM 1528 C CA . GLU B 1 42 ? -13.82 -15.938 -5.516 1 89.69 42 GLU B CA 1
ATOM 1529 C C . GLU B 1 42 ? -13.086 -16.938 -4.617 1 89.69 42 GLU B C 1
ATOM 1531 O O . GLU B 1 42 ? -13.641 -17.406 -3.623 1 89.69 42 GLU B O 1
ATOM 1536 N N . GLN B 1 43 ? -11.922 -17.25 -5.012 1 87.31 43 GLN B N 1
ATOM 1537 C CA . GLN B 1 43 ? -11.109 -18.156 -4.199 1 87.31 43 GLN B CA 1
ATOM 1538 C C . GLN B 1 43 ? -10.875 -17.578 -2.807 1 87.31 43 GLN B C 1
ATOM 1540 O O . GLN B 1 43 ? -10.938 -18.297 -1.808 1 87.31 43 GLN B O 1
ATOM 1545 N N . ALA B 1 44 ? -10.609 -16.328 -2.693 1 86.56 44 ALA B N 1
ATOM 1546 C CA . ALA B 1 44 ? -10.375 -15.664 -1.418 1 86.56 44 ALA B CA 1
ATOM 1547 C C . ALA B 1 44 ? -11.641 -15.648 -0.562 1 86.56 44 ALA B C 1
ATOM 1549 O O . ALA B 1 44 ? -11.57 -15.852 0.653 1 86.56 44 ALA B O 1
ATOM 1550 N N . MET B 1 45 ? -12.742 -15.453 -1.161 1 86.38 45 MET B N 1
ATOM 1551 C CA . MET B 1 45 ? -14.016 -15.312 -0.453 1 86.38 45 MET B CA 1
ATOM 1552 C C . MET B 1 45 ? -14.555 -16.672 -0.018 1 86.38 45 MET B C 1
ATOM 1554 O O . MET B 1 45 ? -15.18 -16.781 1.036 1 86.38 45 MET B O 1
ATOM 1558 N N . SER B 1 46 ? -14.289 -17.656 -0.906 1 85.38 46 SER B N 1
ATOM 1559 C CA . SER B 1 46 ? -14.844 -18.969 -0.626 1 85.38 46 SER B CA 1
ATOM 1560 C C . SER B 1 46 ? -14.234 -19.578 0.638 1 85.38 46 SER B C 1
ATOM 1562 O O . SER B 1 46 ? -14.82 -20.469 1.252 1 85.38 46 SER B O 1
ATOM 1564 N N . GLN B 1 47 ? -13.125 -19 1.017 1 81.31 47 GLN B N 1
ATOM 1565 C CA . GLN B 1 47 ? -12.414 -19.531 2.174 1 81.31 47 GLN B CA 1
ATOM 1566 C C . GLN B 1 47 ? -12.711 -18.719 3.43 1 81.31 47 GLN B C 1
ATOM 1568 O O . GLN B 1 47 ? -11.984 -18.812 4.422 1 81.31 47 GLN B O 1
ATOM 1573 N N . THR B 1 48 ? -13.641 -17.859 3.393 1 83.38 48 THR B N 1
ATOM 1574 C CA . THR B 1 48 ? -13.969 -17.031 4.543 1 83.38 48 THR B CA 1
ATOM 1575 C C . THR B 1 48 ? -15.453 -17.125 4.875 1 83.38 48 THR B C 1
ATOM 1577 O O . THR B 1 48 ? -16.297 -17.188 3.975 1 83.38 48 THR B O 1
ATOM 1580 N N . VAL B 1 49 ? -15.789 -17.156 6.098 1 78.38 49 VAL B N 1
ATOM 1581 C CA . VAL B 1 49 ? -17.188 -17.156 6.527 1 78.38 49 VAL B CA 1
ATOM 1582 C C . VAL B 1 49 ? -17.812 -15.797 6.242 1 78.38 49 VAL B C 1
ATOM 1584 O O . VAL B 1 49 ? -19 -15.711 5.902 1 78.38 49 VAL B O 1
ATOM 1587 N N . LEU B 1 50 ? -17.047 -14.805 6.219 1 80.12 50 LEU B N 1
ATOM 1588 C CA . LEU B 1 50 ? -17.516 -13.43 6.074 1 80.12 50 LEU B CA 1
ATOM 1589 C C . LEU B 1 50 ? -18.141 -13.203 4.699 1 80.12 50 LEU B C 1
ATOM 1591 O O . LEU B 1 50 ? -19.141 -12.5 4.574 1 80.12 50 LEU B O 1
ATOM 1595 N N . PHE B 1 51 ? -17.594 -13.891 3.715 1 82.81 51 PHE B N 1
ATOM 1596 C CA . PHE B 1 51 ? -18.016 -13.539 2.365 1 82.81 51 PHE B CA 1
ATOM 1597 C C . PHE B 1 51 ? -18.641 -14.734 1.663 1 82.81 51 PHE B C 1
ATOM 1599 O O . PHE B 1 51 ? -19.344 -14.578 0.656 1 82.81 51 PHE B O 1
ATOM 1606 N N . SER B 1 52 ? -18.469 -15.898 2.201 1 83.38 52 SER B N 1
ATOM 1607 C CA . SER B 1 52 ? -18.906 -17.125 1.53 1 83.38 52 SER B CA 1
ATOM 1608 C C . SER B 1 52 ? -20.438 -17.141 1.385 1 83.38 52 SER B C 1
ATOM 1610 O O . SER B 1 52 ? -20.953 -17.609 0.375 1 83.38 52 SER B O 1
ATOM 1612 N N . TRP B 1 53 ? -21.141 -16.609 2.355 1 84.81 53 TRP B N 1
ATOM 1613 C CA . TRP B 1 53 ? -22.594 -16.656 2.295 1 84.81 53 TRP B CA 1
ATOM 1614 C C . TRP B 1 53 ? -23.109 -15.758 1.171 1 84.81 53 TRP B C 1
ATOM 1616 O O . TRP B 1 53 ? -24.172 -16.016 0.6 1 84.81 53 TRP B O 1
ATOM 1626 N N . MET B 1 54 ? -22.391 -14.68 0.809 1 83.81 54 MET B N 1
ATOM 1627 C CA . MET B 1 54 ? -22.797 -13.766 -0.253 1 83.81 54 MET B CA 1
ATOM 1628 C C . MET B 1 54 ? -22.797 -14.469 -1.607 1 83.81 54 MET B C 1
ATOM 1630 O O . MET B 1 54 ? -23.609 -14.148 -2.479 1 83.81 54 MET B O 1
ATOM 1634 N N . LEU B 1 55 ? -21.953 -15.477 -1.686 1 84.75 55 LEU B N 1
ATOM 1635 C CA . LEU B 1 55 ? -21.781 -16.172 -2.955 1 84.75 55 LEU B CA 1
ATOM 1636 C C . LEU B 1 55 ? -22.984 -17.062 -3.25 1 84.75 55 LEU B C 1
ATOM 1638 O O . LEU B 1 55 ? -23.172 -17.516 -4.383 1 84.75 55 LEU B O 1
ATOM 1642 N N . LYS B 1 56 ? -23.812 -17.203 -2.334 1 87.69 56 LYS B N 1
ATOM 1643 C CA . LYS B 1 56 ? -25.047 -17.969 -2.551 1 87.69 56 LYS B CA 1
ATOM 1644 C C . LYS B 1 56 ? -26.094 -17.109 -3.244 1 87.69 56 LYS B C 1
ATOM 1646 O O . LYS B 1 56 ? -27.016 -17.641 -3.889 1 87.69 56 LYS B O 1
ATOM 1651 N N . TYR B 1 57 ? -25.938 -15.828 -3.195 1 90.19 57 TYR B N 1
ATOM 1652 C CA . TYR B 1 57 ? -26.984 -14.93 -3.666 1 90.19 57 TYR B CA 1
ATOM 1653 C C . TYR B 1 57 ? -26.531 -14.148 -4.891 1 90.19 57 TYR B C 1
ATOM 1655 O O . TYR B 1 57 ? -27.359 -13.648 -5.66 1 90.19 57 TYR B O 1
ATOM 1663 N N . ILE B 1 58 ? -25.266 -13.984 -5.047 1 90.75 58 ILE B N 1
ATOM 1664 C CA . ILE B 1 58 ? -24.734 -13.172 -6.133 1 90.75 58 ILE B CA 1
ATOM 1665 C C . ILE B 1 58 ? -23.578 -13.898 -6.805 1 90.75 58 ILE B C 1
ATOM 1667 O O . ILE B 1 58 ? -22.781 -14.547 -6.133 1 90.75 58 ILE B O 1
ATOM 1671 N N . THR B 1 59 ? -23.531 -13.766 -8.172 1 91.75 59 THR B N 1
ATOM 1672 C CA . THR B 1 59 ? -22.375 -14.336 -8.867 1 91.75 59 THR B CA 1
ATOM 1673 C C . THR B 1 59 ? -21.109 -13.562 -8.547 1 91.75 59 THR B C 1
ATOM 1675 O O . THR B 1 59 ? -21.172 -12.391 -8.172 1 91.75 59 THR B O 1
ATOM 1678 N N . ILE B 1 60 ? -20.062 -14.219 -8.711 1 91.25 60 ILE B N 1
ATOM 1679 C CA . ILE B 1 60 ? -18.781 -13.586 -8.398 1 91.25 60 ILE B CA 1
ATOM 1680 C C . ILE B 1 60 ? -18.531 -12.422 -9.352 1 91.25 60 ILE B C 1
ATOM 1682 O O . ILE B 1 60 ? -18 -11.383 -8.945 1 91.25 60 ILE B O 1
ATOM 1686 N N . TYR B 1 61 ? -18.922 -12.547 -10.586 1 92.88 61 TYR B N 1
ATOM 1687 C CA . TYR B 1 61 ? -18.703 -11.469 -11.547 1 92.88 61 TYR B CA 1
ATOM 1688 C C . TYR B 1 61 ? -19.516 -10.242 -11.18 1 92.88 61 TYR B C 1
ATOM 1690 O O . TYR B 1 61 ? -19.031 -9.109 -11.281 1 92.88 61 TYR B O 1
ATOM 1698 N N . ALA B 1 62 ? -20.688 -10.469 -10.773 1 93.31 62 ALA B N 1
ATOM 1699 C CA . ALA B 1 62 ? -21.516 -9.352 -10.328 1 93.31 62 ALA B CA 1
ATOM 1700 C C . ALA B 1 62 ? -20.906 -8.68 -9.102 1 93.31 62 ALA B C 1
ATOM 1702 O O . ALA B 1 62 ? -20.844 -7.449 -9.031 1 93.31 62 ALA B O 1
ATOM 1703 N N . PHE B 1 63 ? -20.484 -9.516 -8.219 1 93.12 63 PHE B N 1
ATOM 1704 C CA . PHE B 1 63 ? -19.891 -9.008 -6.988 1 93.12 63 PHE B CA 1
ATOM 1705 C C . PHE B 1 63 ? -18.656 -8.156 -7.293 1 93.12 63 PHE B C 1
ATOM 1707 O O . PHE B 1 63 ? -18.547 -7.023 -6.816 1 93.12 63 PHE B O 1
ATOM 1714 N N . THR B 1 64 ? -17.734 -8.656 -8.078 1 94.5 64 THR B N 1
ATOM 1715 C CA . THR B 1 64 ? -16.484 -7.949 -8.375 1 94.5 64 THR B CA 1
ATOM 1716 C C . THR B 1 64 ? -16.766 -6.699 -9.211 1 94.5 64 THR B C 1
ATOM 1718 O O . THR B 1 64 ? -16.062 -5.691 -9.07 1 94.5 64 THR B O 1
ATOM 1721 N N . SER B 1 65 ? -17.828 -6.742 -10.008 1 96.12 65 SER B N 1
ATOM 1722 C CA . SER B 1 65 ? -18.188 -5.566 -10.797 1 96.12 65 SER B CA 1
ATOM 1723 C C . SER B 1 65 ? -18.672 -4.426 -9.898 1 96.12 65 SER B C 1
ATOM 1725 O O . SER B 1 65 ? -18.375 -3.26 -10.156 1 96.12 65 SER B O 1
ATOM 1727 N N . ILE B 1 66 ? -19.438 -4.77 -8.898 1 95.31 66 ILE B N 1
ATOM 1728 C CA . ILE B 1 66 ? -19.906 -3.766 -7.945 1 95.31 66 ILE B CA 1
ATOM 1729 C C . ILE B 1 66 ? -18.703 -3.117 -7.25 1 95.31 66 ILE B C 1
ATOM 1731 O O . ILE B 1 66 ? -18.609 -1.891 -7.168 1 95.31 66 ILE B O 1
ATOM 1735 N N . ILE B 1 67 ? -17.797 -3.943 -6.789 1 95.56 67 ILE B N 1
ATOM 1736 C CA . ILE B 1 67 ? -16.594 -3.436 -6.121 1 95.56 67 ILE B CA 1
ATOM 1737 C C . ILE B 1 67 ? -15.789 -2.578 -7.09 1 95.56 67 ILE B C 1
ATOM 1739 O O . ILE B 1 67 ? -15.258 -1.532 -6.711 1 95.56 67 ILE B O 1
ATOM 1743 N N . ALA B 1 68 ? -15.703 -3.049 -8.32 1 97.88 68 ALA B N 1
ATOM 1744 C CA . ALA B 1 68 ? -14.969 -2.314 -9.344 1 97.88 68 ALA B CA 1
ATOM 1745 C C . ALA B 1 68 ? -15.523 -0.901 -9.508 1 97.88 68 ALA B C 1
ATOM 1747 O O . ALA B 1 68 ? -14.766 0.075 -9.477 1 97.88 68 ALA B O 1
ATOM 1748 N N . TRP B 1 69 ? -16.781 -0.799 -9.609 1 98.06 69 TRP B N 1
ATOM 1749 C CA . TRP B 1 69 ? -17.406 0.51 -9.766 1 98.06 69 TRP B CA 1
ATOM 1750 C C . TRP B 1 69 ? -17.188 1.368 -8.523 1 98.06 69 TRP B C 1
ATOM 1752 O O . TRP B 1 69 ? -16.906 2.564 -8.633 1 98.06 69 TRP B O 1
ATOM 1762 N N . MET B 1 70 ? -17.359 0.784 -7.422 1 98.25 70 MET B N 1
ATOM 1763 C CA . MET B 1 70 ? -17.125 1.517 -6.18 1 98.25 70 MET B CA 1
ATOM 1764 C C . MET B 1 70 ? -15.695 2.061 -6.133 1 98.25 70 MET B C 1
ATOM 1766 O O . MET B 1 70 ? -15.477 3.201 -5.719 1 98.25 70 MET B O 1
ATOM 1770 N N . GLN B 1 71 ? -14.812 1.253 -6.547 1 98.69 71 GLN B N 1
ATOM 1771 C CA . GLN B 1 71 ? -13.414 1.667 -6.531 1 98.69 71 GLN B CA 1
ATOM 1772 C C . GLN B 1 71 ? -13.164 2.807 -7.516 1 98.69 71 GLN B C 1
ATOM 1774 O O . GLN B 1 71 ? -12.516 3.801 -7.172 1 98.69 71 GLN B O 1
ATOM 1779 N N . ILE B 1 72 ? -13.688 2.676 -8.664 1 98.69 72 ILE B N 1
ATOM 1780 C CA . ILE B 1 72 ? -13.484 3.693 -9.695 1 98.69 72 ILE B CA 1
ATOM 1781 C C . ILE B 1 72 ? -14.117 5.012 -9.242 1 98.69 72 ILE B C 1
ATOM 1783 O O . ILE B 1 72 ? -13.477 6.066 -9.312 1 98.69 72 ILE B O 1
ATOM 1787 N N . ILE B 1 73 ? -15.281 4.949 -8.727 1 98.75 73 ILE B N 1
ATOM 1788 C CA . ILE B 1 73 ? -15.992 6.133 -8.25 1 98.75 73 ILE B CA 1
ATOM 1789 C C . ILE B 1 73 ? -15.227 6.75 -7.078 1 98.75 73 ILE B C 1
ATOM 1791 O O . ILE B 1 73 ? -15.039 7.969 -7.023 1 98.75 73 ILE B O 1
ATOM 1795 N N . SER B 1 74 ? -14.836 5.902 -6.203 1 98.81 74 SER B N 1
ATOM 1796 C CA . SER B 1 74 ? -14.078 6.375 -5.047 1 98.81 74 SER B CA 1
ATOM 1797 C C . SER B 1 74 ? -12.812 7.109 -5.477 1 98.81 74 SER B C 1
ATOM 1799 O O . SER B 1 74 ? -12.531 8.211 -5 1 98.81 74 SER B O 1
ATOM 1801 N N . GLY B 1 75 ? -12.016 6.473 -6.359 1 98.81 75 GLY B N 1
ATOM 1802 C CA . GLY B 1 75 ? -10.797 7.113 -6.84 1 98.81 75 GLY B CA 1
ATOM 1803 C C . GLY B 1 75 ? -11.047 8.461 -7.492 1 98.81 75 GLY B C 1
ATOM 1804 O O . GLY B 1 75 ? -10.352 9.43 -7.203 1 98.81 75 GLY B O 1
ATOM 1805 N N . L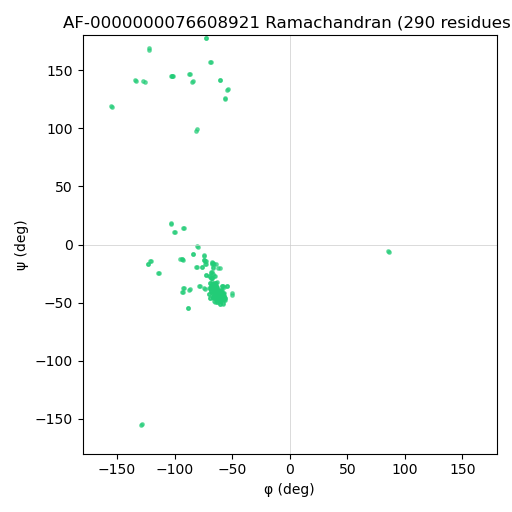EU B 1 76 ? -12.039 8.523 -8.305 1 98.75 76 LEU B N 1
ATOM 1806 C CA . LEU B 1 76 ? -12.383 9.766 -8.977 1 98.75 76 LEU B CA 1
ATOM 1807 C C . LEU B 1 76 ? -12.805 10.836 -7.973 1 98.75 76 LEU B C 1
ATOM 1809 O O . LEU B 1 76 ? -12.352 11.984 -8.055 1 98.75 76 LEU B O 1
ATOM 1813 N N . PHE B 1 77 ? -13.594 10.461 -7.047 1 98.81 77 PHE B N 1
ATOM 1814 C CA . PHE B 1 77 ? -14.102 11.406 -6.059 1 98.81 77 PHE B CA 1
ATOM 1815 C C . PHE B 1 77 ? -12.977 11.953 -5.199 1 98.81 77 PHE B C 1
ATOM 1817 O O . PHE B 1 77 ? -12.93 13.148 -4.91 1 98.81 77 PHE B O 1
ATOM 1824 N N . ILE B 1 78 ? -12.086 11.109 -4.824 1 98.69 78 ILE B N 1
ATOM 1825 C CA . ILE B 1 78 ? -10.969 11.539 -3.99 1 98.69 78 ILE B CA 1
ATOM 1826 C C . ILE B 1 78 ? -10.133 12.57 -4.742 1 98.69 78 ILE B C 1
ATOM 1828 O O . ILE B 1 78 ? -9.75 13.602 -4.176 1 9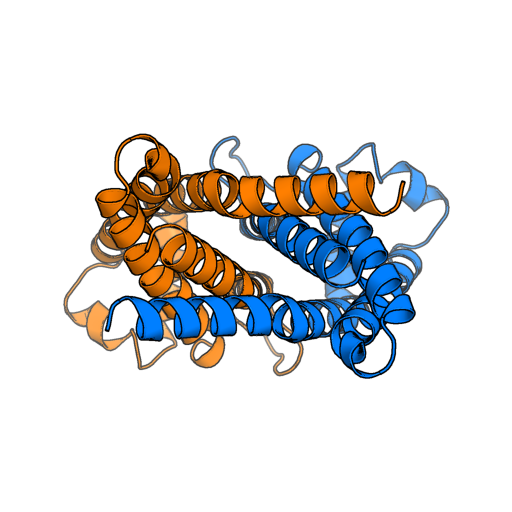8.69 78 ILE B O 1
ATOM 1832 N N . MET B 1 79 ? -9.922 12.297 -6.023 1 98.38 79 MET B N 1
ATOM 1833 C CA . MET B 1 79 ? -9.07 13.164 -6.832 1 98.38 79 MET B CA 1
ATOM 1834 C C . MET B 1 79 ? -9.781 14.477 -7.148 1 98.38 79 MET B C 1
ATOM 1836 O O . MET B 1 79 ? -9.141 15.461 -7.516 1 98.38 79 MET B O 1
ATOM 1840 N N . LEU B 1 80 ? -11.016 14.562 -6.996 1 97.81 80 LEU B N 1
ATOM 1841 C CA . LEU B 1 80 ? -11.797 15.734 -7.367 1 97.81 80 LEU B CA 1
ATOM 1842 C C . LEU B 1 80 ? -11.945 16.688 -6.184 1 97.81 80 LEU B C 1
ATOM 1844 O O . LEU B 1 80 ? -12.773 17.594 -6.219 1 97.81 80 LEU B O 1
ATOM 1848 N N . LYS B 1 81 ? -11.188 16.5 -5.18 1 96.44 81 LYS B N 1
ATOM 1849 C CA . LYS B 1 81 ? -11.297 17.375 -4.012 1 96.44 81 LYS B CA 1
ATOM 1850 C C . LYS B 1 81 ? -11.25 18.844 -4.406 1 96.44 81 LYS B C 1
ATOM 1852 O O . LYS B 1 81 ? -12.055 19.641 -3.924 1 96.44 81 LYS B O 1
ATOM 1857 N N . PRO B 1 82 ? -10.367 19.281 -5.348 1 95.19 82 PRO B N 1
ATOM 1858 C CA . PRO B 1 82 ? -10.312 20.703 -5.703 1 95.19 82 PRO B CA 1
ATOM 1859 C C . PRO B 1 82 ? -11.625 21.203 -6.297 1 95.19 82 PRO B C 1
ATOM 1861 O O . PRO B 1 82 ? -11.898 22.406 -6.273 1 95.19 82 PRO B O 1
ATOM 1864 N N . VAL B 1 83 ? -12.477 20.375 -6.805 1 96.12 83 VAL B N 1
ATOM 1865 C CA . VAL B 1 83 ? -13.75 20.75 -7.418 1 96.12 83 VAL B CA 1
ATOM 1866 C C . VAL B 1 83 ? -14.859 20.688 -6.375 1 96.12 83 VAL B C 1
ATOM 1868 O O . VAL B 1 83 ? -15.703 21.594 -6.305 1 96.12 83 VAL B O 1
ATOM 1871 N N . SER B 1 84 ? -14.859 19.703 -5.523 1 96.94 84 SER B N 1
ATOM 1872 C CA . SER B 1 84 ? -15.898 19.516 -4.516 1 96.94 84 SER B CA 1
ATOM 1873 C C . SER B 1 84 ? -15.367 18.734 -3.314 1 96.94 84 SER B C 1
ATOM 1875 O O . SER B 1 84 ? -15.078 17.547 -3.418 1 96.94 84 SER B O 1
ATOM 1877 N N . ARG B 1 85 ? -15.391 19.344 -2.232 1 96.19 85 ARG B N 1
ATOM 1878 C CA . ARG B 1 85 ? -14.961 18.703 -0.995 1 96.19 85 ARG B CA 1
ATOM 1879 C C . ARG B 1 85 ? -15.922 17.578 -0.602 1 96.19 85 ARG B C 1
ATOM 1881 O O . ARG B 1 85 ? -15.492 16.547 -0.081 1 96.19 85 ARG B O 1
ATOM 1888 N N . LYS B 1 86 ? -17.156 17.797 -0.908 1 97.5 86 LYS B N 1
ATOM 1889 C CA . LYS B 1 86 ? -18.172 16.812 -0.545 1 97.5 86 LYS B CA 1
ATOM 1890 C C . LYS B 1 86 ? -17.953 15.492 -1.287 1 97.5 86 LYS B C 1
ATOM 1892 O O . LYS B 1 86 ? -18.062 14.414 -0.698 1 97.5 86 LYS B O 1
ATOM 1897 N N . LEU B 1 87 ? -17.672 15.609 -2.531 1 97.81 87 LEU B N 1
ATOM 1898 C CA . LEU B 1 87 ? -17.406 14.406 -3.32 1 97.81 87 LEU B CA 1
ATOM 1899 C C . LEU B 1 87 ? -16.188 13.672 -2.783 1 97.81 87 LEU B C 1
ATOM 1901 O O . LEU B 1 87 ? -16.188 12.438 -2.707 1 97.81 87 LEU B O 1
ATOM 1905 N N . SER B 1 88 ? -15.219 14.43 -2.404 1 98.06 88 SER B N 1
ATOM 1906 C CA . SER B 1 88 ? -14 13.82 -1.891 1 98.06 88 SER B CA 1
ATOM 1907 C C . SER B 1 88 ? -14.25 13.109 -0.563 1 98.06 88 SER B C 1
ATOM 1909 O O . SER B 1 88 ? -13.648 12.078 -0.28 1 98.06 88 SER B O 1
ATOM 1911 N N . VAL B 1 89 ? -15.133 13.664 0.281 1 97.94 89 VAL B N 1
ATOM 1912 C CA . VAL B 1 89 ? -15.5 13.008 1.532 1 97.94 89 VAL B CA 1
ATOM 1913 C C . VAL B 1 89 ? -16.094 11.633 1.238 1 97.94 89 VAL B C 1
ATOM 1915 O O . VAL B 1 89 ? -15.672 10.625 1.814 1 97.94 89 VAL B O 1
ATOM 1918 N N . TRP B 1 90 ? -16.969 11.586 0.29 1 98.19 90 TRP B N 1
ATOM 1919 C CA . TRP B 1 90 ? -17.609 10.32 -0.052 1 98.19 90 TRP B CA 1
ATOM 1920 C C . TRP B 1 90 ? -16.609 9.352 -0.679 1 98.19 90 TRP B C 1
ATOM 1922 O O . TRP B 1 90 ? -16.688 8.141 -0.467 1 98.19 90 TRP B O 1
ATOM 1932 N N . GLY B 1 91 ? -15.719 9.922 -1.446 1 98.56 91 GLY B N 1
ATOM 1933 C CA . GLY B 1 91 ? -14.656 9.086 -1.992 1 98.56 91 GLY B CA 1
ATOM 1934 C C . GLY B 1 91 ? -13.797 8.438 -0.923 1 98.56 91 GLY B C 1
ATOM 1935 O O . GLY B 1 91 ? -13.469 7.254 -1.016 1 98.56 91 GLY B O 1
ATOM 1936 N N . GLY B 1 92 ? -13.492 9.266 0.05 1 98.5 92 GLY B N 1
ATOM 1937 C CA . GLY B 1 92 ? -12.719 8.727 1.16 1 98.5 92 GLY B CA 1
ATOM 1938 C C . GLY B 1 92 ? -13.453 7.645 1.929 1 98.5 92 GLY B C 1
ATOM 1939 O O . GLY B 1 92 ? -12.859 6.617 2.279 1 98.5 92 GLY B O 1
ATOM 1940 N N . VAL B 1 93 ? -14.711 7.812 2.176 1 98.38 93 VAL B N 1
ATOM 1941 C CA . VAL B 1 93 ? -15.516 6.828 2.891 1 98.38 93 VAL B CA 1
ATOM 1942 C C . VAL B 1 93 ? -15.578 5.527 2.092 1 98.38 93 VAL B C 1
ATOM 1944 O O . VAL B 1 93 ? -15.344 4.445 2.639 1 98.38 93 VAL B O 1
ATOM 1947 N N . LEU B 1 94 ? -15.836 5.664 0.839 1 98.56 94 LEU B N 1
ATOM 1948 C CA . LEU B 1 94 ? -15.914 4.488 -0.019 1 98.56 94 LEU B CA 1
ATOM 1949 C C . LEU B 1 94 ? -14.578 3.746 -0.048 1 98.56 94 LEU B C 1
ATOM 1951 O O . LEU B 1 94 ? -14.547 2.518 0.03 1 98.56 94 LEU B O 1
ATOM 1955 N N . ALA B 1 95 ? -13.539 4.504 -0.15 1 98.75 95 ALA B N 1
ATOM 1956 C CA . ALA B 1 95 ? -12.211 3.9 -0.167 1 98.75 95 ALA B CA 1
ATOM 1957 C C . ALA B 1 95 ? -11.93 3.148 1.132 1 98.75 95 ALA B C 1
ATOM 1959 O O . ALA B 1 95 ? -11.367 2.049 1.113 1 98.75 95 ALA B O 1
ATOM 1960 N N . MET B 1 96 ? -12.328 3.699 2.207 1 98.69 96 MET B N 1
ATOM 1961 C CA . MET B 1 96 ? -12.102 3.039 3.49 1 98.69 96 MET B CA 1
ATOM 1962 C C . MET B 1 96 ? -12.867 1.725 3.57 1 98.69 96 MET B C 1
ATOM 1964 O O . MET B 1 96 ? -12.359 0.732 4.094 1 98.69 96 MET B O 1
ATOM 1968 N N . VAL B 1 97 ? -14.039 1.741 3.09 1 97.62 97 VAL B N 1
ATOM 1969 C CA . VAL B 1 97 ? -14.844 0.524 3.078 1 97.62 97 VAL B CA 1
ATOM 1970 C C . VAL B 1 97 ? -14.164 -0.541 2.227 1 97.62 97 VAL B C 1
ATOM 1972 O O . VAL B 1 97 ? -14.055 -1.699 2.637 1 97.62 97 VAL B O 1
ATOM 1975 N N . ILE B 1 98 ? -13.656 -0.175 1.123 1 97.06 98 ILE B N 1
ATOM 1976 C CA . ILE B 1 98 ? -13.023 -1.088 0.178 1 97.06 98 ILE B CA 1
ATOM 1977 C C . ILE B 1 98 ? -11.766 -1.683 0.803 1 97.06 98 ILE B C 1
ATOM 1979 O O . ILE B 1 98 ? -11.578 -2.902 0.793 1 97.06 98 ILE B O 1
ATOM 1983 N N . PHE B 1 99 ? -10.945 -0.828 1.351 1 98.25 99 PHE B N 1
ATOM 1984 C CA . PHE B 1 99 ? -9.695 -1.325 1.912 1 98.25 99 PHE B CA 1
ATOM 1985 C C . PHE B 1 99 ? -9.953 -2.08 3.213 1 98.25 99 PHE B C 1
ATOM 1987 O O . PHE B 1 99 ? -9.211 -3.008 3.551 1 98.25 99 PHE B O 1
ATOM 1994 N N . PHE B 1 100 ? -11.031 -1.745 3.891 1 97.56 100 PHE B N 1
ATOM 1995 C CA . PHE B 1 100 ? -11.406 -2.523 5.066 1 97.56 100 PHE B CA 1
ATOM 1996 C C . PHE B 1 100 ? -11.773 -3.951 4.676 1 97.56 100 PHE B C 1
ATOM 1998 O O . PHE B 1 100 ? -11.461 -4.898 5.398 1 97.56 100 PHE B O 1
ATOM 2005 N N . ALA B 1 101 ? -12.469 -4.035 3.58 1 93.44 101 ALA B N 1
ATOM 2006 C CA . ALA B 1 101 ? -12.781 -5.371 3.076 1 93.44 101 ALA B CA 1
ATOM 2007 C C . ALA B 1 101 ? -11.508 -6.172 2.828 1 93.44 101 ALA B C 1
ATOM 2009 O O . ALA B 1 101 ? -11.453 -7.371 3.123 1 93.44 101 ALA B O 1
ATOM 2010 N N . GLY B 1 102 ? -10.469 -5.523 2.227 1 94.38 102 GLY B N 1
ATOM 2011 C CA . GLY B 1 102 ? -9.195 -6.195 2.057 1 94.38 102 GLY B CA 1
ATOM 2012 C C . GLY B 1 102 ? -8.57 -6.637 3.367 1 94.38 102 GLY B C 1
ATOM 2013 O O . GLY B 1 102 ? -8.039 -7.746 3.465 1 94.38 102 GLY B O 1
ATOM 2014 N N . ILE B 1 103 ? -8.672 -5.852 4.359 1 96.88 103 ILE B N 1
ATOM 2015 C CA . ILE B 1 103 ? -8.141 -6.164 5.68 1 96.88 103 ILE B CA 1
ATOM 2016 C C . ILE B 1 103 ? -8.898 -7.355 6.27 1 96.88 103 ILE B C 1
ATOM 2018 O O . ILE B 1 103 ? -8.297 -8.242 6.883 1 96.88 103 ILE B O 1
ATOM 2022 N N . LEU B 1 104 ? -10.164 -7.375 6.078 1 94.06 104 LEU B N 1
ATOM 2023 C CA . LEU B 1 104 ? -10.961 -8.5 6.551 1 94.06 104 LEU B CA 1
ATOM 2024 C C . LEU B 1 104 ? -10.531 -9.797 5.875 1 94.06 104 LEU B C 1
ATOM 2026 O O . LEU B 1 104 ? -10.453 -10.844 6.523 1 94.06 104 LEU B O 1
ATOM 2030 N N . VAL B 1 105 ? -10.289 -9.695 4.629 1 92.88 105 VAL B N 1
ATOM 2031 C CA . VAL B 1 105 ? -9.805 -10.875 3.912 1 92.88 105 VAL B CA 1
ATOM 2032 C C . VAL B 1 105 ? -8.461 -11.32 4.496 1 92.88 105 VAL B C 1
ATOM 2034 O O . VAL B 1 105 ? -8.219 -12.516 4.664 1 92.88 105 VAL B O 1
ATOM 2037 N N . PHE B 1 106 ? -7.625 -10.383 4.789 1 95.06 106 PHE B N 1
ATOM 2038 C CA . PHE B 1 106 ? -6.316 -10.68 5.352 1 95.06 106 PHE B CA 1
ATOM 2039 C C . PHE B 1 106 ? -6.445 -11.531 6.609 1 95.06 106 PHE B C 1
ATOM 2041 O O . PHE B 1 106 ? -5.668 -12.461 6.82 1 95.06 106 PHE B O 1
ATOM 2048 N N . PHE B 1 107 ? -7.438 -11.336 7.402 1 94.69 107 PHE B N 1
ATOM 2049 C CA . PHE B 1 107 ? -7.555 -12.031 8.68 1 94.69 107 PHE B CA 1
ATOM 2050 C C . PHE B 1 107 ? -8.375 -13.305 8.531 1 94.69 107 PHE B C 1
ATOM 2052 O O . PHE B 1 107 ? -8.359 -14.172 9.406 1 94.69 107 PHE B O 1
ATOM 2059 N N . SER B 1 108 ? -9.055 -13.445 7.418 1 92.19 108 SER B N 1
ATOM 2060 C CA . SER B 1 108 ? -10.055 -14.5 7.438 1 92.19 108 SER B CA 1
ATOM 2061 C C . SER B 1 108 ? -9.82 -15.516 6.324 1 92.19 108 SER B C 1
ATOM 2063 O O . SER B 1 108 ? -10.406 -16.594 6.324 1 92.19 108 SER B O 1
ATOM 2065 N N . SER B 1 109 ? -9.039 -15.156 5.359 1 91.56 109 SER B N 1
ATOM 2066 C CA . SER B 1 109 ? -8.906 -16.047 4.207 1 91.56 109 SER B CA 1
ATOM 2067 C C . SER B 1 109 ? -7.594 -16.812 4.262 1 91.56 109 SER B C 1
ATOM 2069 O O . SER B 1 109 ? -6.547 -16.25 4.594 1 91.56 109 SER B O 1
ATOM 2071 N N . GLY B 1 110 ? -7.629 -18.047 3.801 1 90.44 110 GLY B N 1
ATOM 2072 C CA . GLY B 1 110 ? -6.438 -18.875 3.713 1 90.44 110 GLY B CA 1
ATOM 2073 C C . GLY B 1 110 ? -5.516 -18.484 2.576 1 90.44 110 GLY B C 1
ATOM 2074 O O . GLY B 1 110 ? -4.336 -18.844 2.572 1 90.44 110 GLY B O 1
ATOM 2075 N N . VAL B 1 111 ? -6.012 -17.656 1.649 1 90.31 111 VAL B N 1
ATOM 2076 C CA . VAL B 1 111 ? -5.242 -17.266 0.471 1 90.31 111 VAL B CA 1
ATOM 2077 C C . VAL B 1 111 ? -4.055 -16.406 0.889 1 90.31 111 VAL B C 1
ATOM 2079 O O . VAL B 1 111 ? -3.086 -16.266 0.139 1 90.31 111 VAL B O 1
ATOM 2082 N N . VAL B 1 112 ? -4.094 -15.875 2.098 1 92.75 112 VAL B N 1
ATOM 2083 C CA . VAL B 1 112 ? -3.086 -14.93 2.578 1 92.75 112 VAL B CA 1
ATOM 2084 C C . VAL B 1 112 ? -1.806 -15.688 2.938 1 92.75 112 VAL B C 1
ATOM 2086 O O . VAL B 1 112 ? -0.715 -15.109 2.926 1 92.75 112 VAL B O 1
ATOM 2089 N N . TRP B 1 113 ? -1.908 -16.922 3.137 1 93.12 113 TRP B N 1
ATOM 2090 C CA . TRP B 1 113 ? -0.759 -17.719 3.57 1 93.12 113 TRP B CA 1
ATOM 2091 C C . TRP B 1 113 ? -0.16 -18.484 2.402 1 93.12 113 TRP B C 1
ATOM 2093 O O . TRP B 1 113 ? -0.885 -18.953 1.516 1 93.12 113 TRP B O 1
ATOM 2103 N N . HIS B 1 114 ? 1.127 -18.609 2.445 1 90.62 114 HIS B N 1
ATOM 2104 C CA . HIS B 1 114 ? 1.793 -19.469 1.476 1 90.62 114 HIS B CA 1
ATOM 2105 C C . HIS B 1 114 ? 1.312 -20.922 1.598 1 90.62 114 HIS B C 1
ATOM 2107 O O . HIS B 1 114 ? 1.135 -21.422 2.707 1 90.62 114 HIS B O 1
ATOM 2113 N N . SER B 1 115 ? 1.194 -21.5 0.432 1 86.44 115 SER B N 1
ATOM 2114 C CA . SER B 1 115 ? 0.658 -22.859 0.422 1 86.44 115 SER B CA 1
ATOM 2115 C C . SER B 1 115 ? 1.487 -23.797 1.302 1 86.44 115 SER B C 1
ATOM 2117 O O . SER B 1 115 ? 2.703 -23.906 1.128 1 86.44 115 SER B O 1
ATOM 2119 N N . GLY B 1 116 ? 0.828 -24.438 2.193 1 86.06 116 GLY B N 1
ATOM 2120 C CA . GLY B 1 116 ? 1.485 -25.391 3.057 1 86.06 116 GLY B CA 1
ATOM 2121 C C . G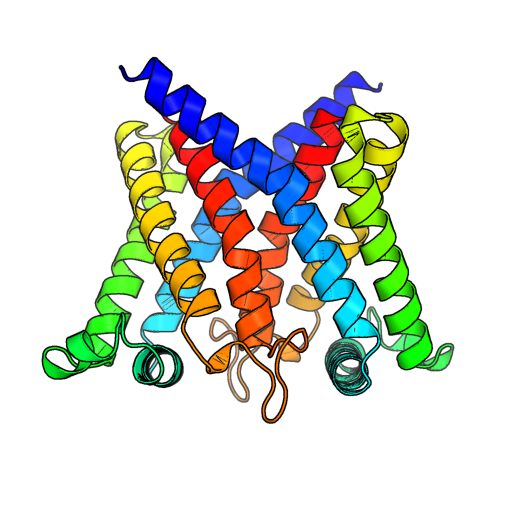LY B 1 116 ? 2.119 -24.766 4.285 1 86.06 116 GLY B C 1
ATOM 2122 O O . GLY B 1 116 ? 2.656 -25.469 5.141 1 86.06 116 GLY B O 1
ATOM 2123 N N . TYR B 1 117 ? 2.064 -23.422 4.289 1 86.56 117 TYR B N 1
ATOM 2124 C CA . TYR B 1 117 ? 2.666 -22.734 5.43 1 86.56 117 TYR B CA 1
ATOM 2125 C C . TYR B 1 117 ? 1.641 -21.859 6.141 1 86.56 117 TYR B C 1
ATOM 2127 O O . TYR B 1 117 ? 0.49 -21.766 5.711 1 86.56 117 TYR B O 1
ATOM 2135 N N . GLY B 1 118 ? 1.986 -21.438 7.238 1 84.62 118 GLY B N 1
ATOM 2136 C CA . GLY B 1 118 ? 1.197 -20.5 8.016 1 84.62 118 GLY B CA 1
ATOM 2137 C C . GLY B 1 118 ? 1.99 -19.297 8.477 1 84.62 118 GLY B C 1
ATOM 2138 O O . GLY B 1 118 ? 2.973 -18.906 7.836 1 84.62 118 GLY B O 1
ATOM 2139 N N . PHE B 1 119 ? 1.498 -18.828 9.484 1 88.5 119 PHE B N 1
ATOM 2140 C CA . PHE B 1 119 ? 2.207 -17.688 10.055 1 88.5 119 PHE B CA 1
ATOM 2141 C C . PHE B 1 119 ? 3.672 -18.031 10.305 1 88.5 119 PHE B C 1
ATOM 2143 O O . PHE B 1 119 ? 3.986 -19.094 10.82 1 88.5 119 PHE B O 1
ATOM 2150 N N . PRO B 1 120 ? 4.547 -17.078 9.852 1 91.12 120 PRO B N 1
ATOM 2151 C CA . PRO B 1 120 ? 4.383 -15.742 9.289 1 91.12 120 PRO B CA 1
ATOM 2152 C C . PRO B 1 120 ? 4.566 -15.703 7.777 1 91.12 120 PRO B C 1
ATOM 2154 O O . PRO B 1 120 ? 4.797 -14.633 7.207 1 91.12 120 PRO B O 1
ATOM 2157 N N . GLU B 1 121 ? 4.488 -16.859 7.121 1 94.94 121 GLU B N 1
ATOM 2158 C CA . GLU B 1 121 ? 4.789 -16.953 5.695 1 94.94 121 GLU B CA 1
ATOM 2159 C C . GLU B 1 121 ? 3.598 -16.5 4.855 1 94.94 121 GLU B C 1
ATOM 2161 O O . GLU B 1 121 ? 2.73 -17.297 4.512 1 94.94 121 GLU B O 1
ATOM 2166 N N . LEU B 1 122 ? 3.688 -15.297 4.426 1 94.88 122 LEU B N 1
ATOM 2167 C CA . LEU B 1 122 ? 2.611 -14.719 3.625 1 94.88 122 LEU B CA 1
ATOM 2168 C C . LEU B 1 122 ? 2.775 -15.078 2.152 1 94.88 122 LEU B C 1
ATOM 2170 O O . LEU B 1 122 ? 3.896 -15.109 1.638 1 94.88 122 LEU B O 1
ATOM 2174 N N . SER B 1 123 ? 1.652 -15.367 1.534 1 92.81 123 SER B N 1
ATOM 2175 C CA . SER B 1 123 ? 1.636 -15.484 0.08 1 92.81 123 SER B CA 1
ATOM 2176 C C . SER B 1 123 ? 1.76 -14.117 -0.586 1 92.81 123 SER B C 1
ATOM 2178 O O . SER B 1 123 ? 1.813 -13.094 0.094 1 92.81 123 SER B O 1
ATOM 2180 N N . ARG B 1 124 ? 1.808 -14.125 -1.902 1 90.31 124 ARG B N 1
ATOM 2181 C CA . ARG B 1 124 ? 1.833 -12.852 -2.621 1 90.31 124 ARG B CA 1
ATOM 2182 C C . ARG B 1 124 ? 0.553 -12.062 -2.381 1 90.31 124 ARG B C 1
ATOM 2184 O O . ARG B 1 124 ? 0.594 -10.844 -2.213 1 90.31 124 ARG B O 1
ATOM 2191 N N . ALA B 1 125 ? -0.497 -12.781 -2.373 1 91.06 125 ALA B N 1
ATOM 2192 C CA . ALA B 1 125 ? -1.778 -12.148 -2.084 1 91.06 125 ALA B CA 1
ATOM 2193 C C . ALA B 1 125 ? -1.795 -11.57 -0.67 1 91.06 125 ALA B C 1
ATOM 2195 O O . ALA B 1 125 ? -2.287 -10.461 -0.451 1 91.06 125 ALA B O 1
ATOM 2196 N N . GLY B 1 126 ? -1.261 -12.391 0.215 1 93.69 126 GLY B N 1
ATOM 2197 C CA . GLY B 1 126 ? -1.206 -11.938 1.596 1 93.69 126 GLY B CA 1
ATOM 2198 C C . GLY B 1 126 ? -0.401 -10.664 1.775 1 93.69 126 GLY B C 1
ATOM 2199 O O . GLY B 1 126 ? -0.796 -9.773 2.531 1 93.69 126 GLY B O 1
ATOM 2200 N N . GLN B 1 127 ? 0.708 -10.57 1.099 1 95.31 127 GLN B N 1
ATOM 2201 C CA . GLN B 1 127 ? 1.544 -9.375 1.164 1 95.31 127 GLN B CA 1
ATOM 2202 C C . GLN B 1 127 ? 0.82 -8.164 0.584 1 95.31 127 GLN B C 1
ATOM 2204 O O . GLN B 1 127 ? 0.963 -7.051 1.089 1 95.31 127 GLN B O 1
ATOM 2209 N N . ALA B 1 128 ? 0.024 -8.445 -0.399 1 95.19 128 ALA B N 1
ATOM 2210 C CA . ALA B 1 128 ? -0.745 -7.371 -1.018 1 95.19 128 ALA B CA 1
ATOM 2211 C C . ALA B 1 128 ? -1.834 -6.863 -0.076 1 95.19 128 ALA B C 1
ATOM 2213 O O . ALA B 1 128 ? -2.043 -5.652 0.046 1 95.19 128 ALA B O 1
ATOM 2214 N N . PHE B 1 129 ? -2.492 -7.766 0.578 1 95.94 129 PHE B N 1
ATOM 2215 C CA . PHE B 1 129 ? -3.557 -7.379 1.496 1 95.94 129 PHE B CA 1
ATOM 2216 C C . PHE B 1 129 ? -2.986 -6.684 2.725 1 95.94 129 PHE B C 1
ATOM 2218 O O . PHE B 1 129 ? -3.629 -5.801 3.301 1 95.94 129 PHE B O 1
ATOM 2225 N N . LEU B 1 130 ? -1.812 -7.137 3.082 1 97.25 130 LEU B N 1
ATOM 2226 C CA . LEU B 1 130 ? -1.148 -6.48 4.203 1 97.25 130 LEU B CA 1
ATOM 2227 C C . LEU B 1 130 ? -0.965 -4.992 3.932 1 97.25 130 LEU B C 1
ATOM 2229 O O . LEU B 1 130 ? -1.163 -4.164 4.824 1 97.25 130 LEU B O 1
ATOM 2233 N N . LYS B 1 131 ? -0.702 -4.629 2.738 1 97.69 131 LYS B N 1
ATOM 2234 C CA . LYS B 1 131 ? -0.452 -3.242 2.35 1 97.69 131 LYS B CA 1
ATOM 2235 C C . LYS B 1 131 ? -1.742 -2.428 2.359 1 97.69 131 LYS B C 1
ATOM 2237 O O . LYS B 1 131 ? -1.705 -1.195 2.367 1 97.69 131 LYS B O 1
ATOM 2242 N N . ASP B 1 132 ? -2.887 -3.145 2.41 1 98.19 132 ASP B N 1
ATOM 2243 C CA . ASP B 1 132 ? -4.172 -2.453 2.434 1 98.19 132 ASP B CA 1
ATOM 2244 C C . ASP B 1 132 ? -4.355 -1.673 3.734 1 98.19 132 ASP B C 1
ATOM 2246 O O . ASP B 1 132 ? -5.16 -0.741 3.799 1 98.19 132 ASP B O 1
ATOM 2250 N N . PHE B 1 133 ? -3.625 -2.002 4.75 1 98.62 133 PHE B N 1
ATOM 2251 C CA . PHE B 1 133 ? -3.689 -1.25 6 1 98.62 133 PHE B CA 1
ATOM 2252 C C . PHE B 1 133 ? -3.232 0.188 5.789 1 98.62 133 PHE B C 1
ATOM 2254 O O . PHE B 1 133 ? -3.863 1.125 6.285 1 98.62 133 PHE B O 1
ATOM 2261 N N . ILE B 1 134 ? -2.176 0.314 5.039 1 98.75 134 ILE B N 1
ATOM 2262 C CA . ILE B 1 134 ? -1.639 1.65 4.809 1 98.75 134 ILE B CA 1
ATOM 2263 C C . ILE B 1 134 ? -2.539 2.404 3.83 1 98.75 134 ILE B C 1
ATOM 2265 O O . ILE B 1 134 ? -2.746 3.611 3.975 1 98.75 134 ILE B O 1
ATOM 2269 N N . LEU B 1 135 ? -3.043 1.639 2.84 1 98.81 135 LEU B N 1
ATOM 2270 C CA . LEU B 1 135 ? -3.967 2.287 1.914 1 98.81 135 LEU B CA 1
ATOM 2271 C C . LEU B 1 135 ? -5.223 2.754 2.641 1 98.81 135 LEU B C 1
ATOM 2273 O O . LEU B 1 135 ? -5.785 3.803 2.309 1 98.81 135 LEU B O 1
ATOM 2277 N N . PHE B 1 136 ? -5.668 1.944 3.617 1 98.88 136 PHE B N 1
ATOM 2278 C CA . PHE B 1 136 ? -6.77 2.357 4.48 1 98.88 136 PHE B CA 1
ATOM 2279 C C . PHE B 1 136 ? -6.422 3.641 5.227 1 98.88 136 PHE B C 1
ATOM 2281 O O . PHE B 1 136 ? -7.25 4.547 5.332 1 98.88 136 PHE B O 1
ATOM 2288 N N . GLY B 1 137 ? -5.246 3.727 5.727 1 98.81 137 GLY B N 1
ATOM 2289 C CA . GLY B 1 137 ? -4.781 4.949 6.367 1 98.81 137 GLY B CA 1
ATOM 2290 C C . GLY B 1 137 ? -4.77 6.141 5.43 1 98.81 137 GLY B C 1
ATOM 2291 O O . GLY B 1 137 ? -5.156 7.246 5.82 1 98.81 137 GLY B O 1
ATOM 2292 N N . ALA B 1 138 ? -4.297 5.914 4.227 1 98.81 138 ALA B N 1
ATOM 2293 C CA . ALA B 1 138 ? -4.281 6.988 3.236 1 98.81 138 ALA B CA 1
ATOM 2294 C C . ALA B 1 138 ? -5.695 7.48 2.934 1 98.81 138 ALA B C 1
ATOM 2296 O O . ALA B 1 138 ? -5.922 8.68 2.779 1 98.81 138 ALA B O 1
ATOM 2297 N N . ALA B 1 139 ? -6.594 6.547 2.842 1 98.88 139 ALA B N 1
ATOM 2298 C CA . ALA B 1 139 ? -7.992 6.918 2.637 1 98.88 139 ALA B CA 1
ATOM 2299 C C . ALA B 1 139 ? -8.516 7.738 3.811 1 98.88 139 ALA B C 1
ATOM 2301 O O . ALA B 1 139 ? -9.227 8.727 3.615 1 98.88 139 ALA B O 1
ATOM 2302 N N . ALA B 1 140 ? -8.211 7.305 5.008 1 98.75 140 ALA B N 1
ATOM 2303 C CA . ALA B 1 140 ? -8.617 8.047 6.199 1 98.75 140 ALA B CA 1
ATOM 2304 C C . ALA B 1 140 ? -8.023 9.453 6.199 1 98.75 140 ALA B C 1
ATOM 2306 O O . ALA B 1 140 ? -8.695 10.414 6.594 1 98.75 140 ALA B O 1
ATOM 2307 N N . TRP B 1 141 ? -6.801 9.555 5.773 1 98.5 141 TRP B N 1
ATOM 2308 C CA . TRP B 1 141 ? -6.168 10.867 5.672 1 98.5 141 TRP B CA 1
ATOM 2309 C C . TRP B 1 141 ? -6.902 11.75 4.668 1 98.5 141 TRP B C 1
ATOM 2311 O O . TRP B 1 141 ? -7.176 12.922 4.945 1 98.5 141 TRP B O 1
ATOM 2321 N N . CYS B 1 142 ? -7.211 11.172 3.523 1 98.31 142 CYS B N 1
ATOM 2322 C CA . CYS B 1 142 ? -7.938 11.938 2.512 1 98.31 142 CYS B CA 1
ATOM 2323 C C . CYS B 1 142 ? -9.289 12.406 3.045 1 98.31 142 CYS B C 1
ATOM 2325 O O . CYS B 1 142 ? -9.695 13.539 2.801 1 98.31 142 CYS B O 1
ATOM 2327 N N . LEU B 1 143 ? -9.953 11.477 3.705 1 98.12 143 LEU B N 1
ATOM 2328 C CA . LEU B 1 143 ? -11.242 11.812 4.293 1 98.12 143 LEU B CA 1
ATOM 2329 C C . LEU B 1 143 ? -11.102 12.961 5.293 1 98.12 143 LEU B C 1
ATOM 2331 O O . LEU B 1 143 ? -11.859 13.93 5.238 1 98.12 143 LEU B O 1
ATOM 2335 N N . SER B 1 144 ? -10.133 12.867 6.156 1 97.62 144 SER B N 1
ATOM 2336 C CA . SER B 1 144 ? -9.914 13.898 7.16 1 97.62 144 SER B CA 1
ATOM 2337 C C . SER B 1 144 ? -9.547 15.234 6.516 1 97.62 144 SER B C 1
ATOM 2339 O O . SER B 1 144 ? -9.992 16.281 6.965 1 97.62 144 SER B O 1
ATOM 2341 N N . ASP B 1 145 ? -8.75 15.102 5.465 1 96.44 145 ASP B N 1
ATOM 2342 C CA . ASP B 1 145 ? -8.305 16.297 4.762 1 96.44 145 ASP B CA 1
ATOM 2343 C C . ASP B 1 145 ? -9.477 17 4.066 1 96.44 145 ASP B C 1
ATOM 2345 O O . ASP B 1 145 ? -9.438 18.203 3.834 1 96.44 145 ASP B O 1
ATOM 2349 N N . SER B 1 146 ? -10.469 16.266 3.771 1 96.25 146 SER B N 1
ATOM 2350 C CA . SER B 1 146 ? -11.602 16.812 3.027 1 96.25 146 SER B CA 1
ATOM 2351 C C . SER B 1 146 ? -12.703 17.297 3.967 1 96.25 146 SER B C 1
ATOM 2353 O O . SER B 1 146 ? -13.695 17.875 3.523 1 96.25 146 SER B O 1
ATOM 2355 N N . LEU B 1 147 ? -12.57 16.922 5.211 1 94.88 147 LEU B N 1
ATOM 2356 C CA . LEU B 1 147 ? -13.555 17.344 6.203 1 94.88 147 LEU B CA 1
ATOM 2357 C C . LEU B 1 147 ? -13.227 18.734 6.742 1 94.88 147 LEU B C 1
ATOM 2359 O O . LEU B 1 147 ? -12.055 19.109 6.809 1 94.88 147 LEU B O 1
#